Protein AF-0000000083131088 (afdb_homodimer)

Radius of gyration: 19.97 Å; Cα contacts (8 Å, |Δi|>4): 165; chains: 2; bounding box: 52×50×50 Å

Structure (mmCIF, N/CA/C/O backbone):
data_AF-0000000083131088-model_v1
#
loop_
_entity.id
_entity.type
_entity.pdbx_description
1 polymer 'Uncharacterized protein'
#
loop_
_atom_site.group_PDB
_atom_site.id
_atom_site.type_symbol
_atom_site.label_atom_id
_atom_site.label_alt_id
_atom_site.label_comp_id
_atom_site.label_asym_id
_atom_site.label_entity_id
_atom_site.label_seq_id
_atom_site.pdbx_PDB_ins_code
_atom_site.Cartn_x
_atom_site.Cartn_y
_atom_site.Cartn_z
_atom_site.occupancy
_atom_site.B_iso_or_equiv
_atom_site.auth_seq_id
_atom_site.auth_comp_id
_atom_site.auth_asym_id
_atom_site.auth_atom_id
_atom_site.pdbx_PDB_model_num
ATOM 1 N N . VAL A 1 1 ? 8.023 -19.281 -7.727 1 80.44 1 VAL A N 1
ATOM 2 C CA . VAL A 1 1 ? 6.953 -18.328 -8.008 1 80.44 1 VAL A CA 1
ATOM 3 C C . VAL A 1 1 ? 5.703 -18.719 -7.219 1 80.44 1 VAL A C 1
ATOM 5 O O . VAL A 1 1 ? 5.391 -19.891 -7.074 1 80.44 1 VAL A O 1
ATOM 8 N N . TYR A 1 2 ? 5.035 -17.781 -6.504 1 91.44 2 TYR A N 1
ATOM 9 C CA . TYR A 1 2 ? 3.805 -18.016 -5.758 1 91.44 2 TYR A CA 1
ATOM 10 C C . TYR A 1 2 ? 2.688 -18.484 -6.684 1 91.44 2 TYR A C 1
ATOM 12 O O . TYR A 1 2 ? 2.762 -18.312 -7.898 1 91.44 2 TYR A O 1
ATOM 20 N N . GLY A 1 3 ? 1.677 -19.156 -6.156 1 94.25 3 GLY A N 1
ATOM 21 C CA . GLY A 1 3 ? 0.547 -19.656 -6.922 1 94.25 3 GLY A CA 1
ATOM 22 C C . GLY A 1 3 ? -0.351 -18.562 -7.453 1 94.25 3 GLY A C 1
ATOM 23 O O . GLY A 1 3 ? -0.217 -17.391 -7.062 1 94.25 3 GLY A O 1
ATOM 24 N N . ILE A 1 4 ? -1.201 -18.906 -8.352 1 96.19 4 ILE A N 1
ATOM 25 C CA . ILE A 1 4 ? -2.092 -17.969 -9.031 1 96.19 4 ILE A CA 1
ATOM 26 C C . ILE A 1 4 ? -2.998 -17.281 -8.008 1 96.19 4 ILE A C 1
ATOM 28 O O . ILE A 1 4 ? -3.189 -16.062 -8.055 1 96.19 4 ILE A O 1
ATOM 32 N N . ARG A 1 5 ? -3.545 -18.062 -7.078 1 95.38 5 ARG A N 1
ATOM 33 C CA . ARG A 1 5 ? -4.469 -17.5 -6.098 1 95.38 5 ARG A CA 1
ATOM 34 C C . ARG A 1 5 ? -3.779 -16.453 -5.238 1 95.38 5 ARG A C 1
ATOM 36 O O . ARG A 1 5 ? -4.348 -15.391 -4.969 1 95.38 5 ARG A O 1
ATOM 43 N N . THR A 1 6 ? -2.562 -16.719 -4.812 1 95.69 6 THR A N 1
ATOM 44 C CA . THR A 1 6 ? -1.788 -15.789 -3.986 1 95.69 6 THR A CA 1
ATOM 45 C C . THR A 1 6 ? -1.441 -14.523 -4.766 1 95.69 6 THR A C 1
ATOM 47 O O . THR A 1 6 ? -1.607 -13.414 -4.262 1 95.69 6 THR A O 1
ATOM 50 N N . ARG A 1 7 ? -1.063 -14.664 -6.004 1 96.12 7 ARG A N 1
ATOM 51 C CA . ARG A 1 7 ? -0.674 -13.531 -6.844 1 96.12 7 ARG A CA 1
ATOM 52 C C . ARG A 1 7 ? -1.891 -12.711 -7.254 1 96.12 7 ARG A C 1
ATOM 54 O O . ARG A 1 7 ? -1.814 -11.484 -7.355 1 96.12 7 ARG A O 1
ATOM 61 N N . SER A 1 8 ? -2.979 -13.383 -7.461 1 95.75 8 SER A N 1
ATOM 62 C CA . SER A 1 8 ? -4.219 -12.672 -7.754 1 95.75 8 SER A CA 1
ATOM 63 C C . SER A 1 8 ? -4.633 -11.781 -6.586 1 95.75 8 SER A C 1
ATOM 65 O O . SER A 1 8 ? -5.039 -10.641 -6.785 1 95.75 8 SER A O 1
ATOM 67 N N . ARG A 1 9 ? -4.438 -12.258 -5.395 1 94.38 9 ARG A N 1
ATOM 68 C CA . ARG A 1 9 ? -4.727 -11.469 -4.203 1 94.38 9 ARG A CA 1
ATOM 69 C C . ARG A 1 9 ? -3.791 -10.266 -4.109 1 94.38 9 ARG A C 1
ATOM 71 O O . ARG A 1 9 ? -4.219 -9.164 -3.742 1 94.38 9 ARG A O 1
ATOM 78 N N . ALA A 1 10 ? -2.576 -10.492 -4.453 1 96.06 10 ALA A N 1
ATOM 79 C CA . ALA A 1 10 ? -1.615 -9.391 -4.426 1 96.06 10 ALA A CA 1
ATOM 80 C C . ALA A 1 10 ? -2.004 -8.297 -5.418 1 96.06 10 ALA A C 1
ATOM 82 O O . ALA A 1 10 ? -1.911 -7.109 -5.113 1 96.06 10 ALA A O 1
ATOM 83 N N . VAL A 1 11 ? -2.49 -8.602 -6.578 1 95.94 11 VAL A N 1
ATOM 84 C CA . VAL A 1 11 ? -2.934 -7.656 -7.594 1 95.94 11 VAL A CA 1
ATOM 85 C C . VAL A 1 11 ? -4.141 -6.875 -7.082 1 95.94 11 VAL A C 1
ATOM 87 O O . VAL A 1 11 ? -4.211 -5.652 -7.234 1 95.94 11 VAL A O 1
ATOM 90 N N . GLU A 1 12 ? -5.012 -7.543 -6.402 1 94 12 GLU A N 1
ATOM 91 C CA . GLU A 1 12 ? -6.188 -6.906 -5.816 1 94 12 GLU A CA 1
ATOM 92 C C . GLU A 1 12 ? -5.789 -5.891 -4.746 1 94 12 GLU A C 1
ATOM 94 O O . GLU A 1 12 ? -6.305 -4.773 -4.727 1 94 12 GLU A O 1
ATOM 99 N N . ILE A 1 13 ? -4.934 -6.293 -3.91 1 94.38 13 ILE A N 1
ATOM 100 C CA . ILE A 1 13 ? -4.445 -5.418 -2.85 1 94.38 13 ILE A CA 1
ATOM 101 C C . ILE A 1 13 ? -3.791 -4.18 -3.461 1 94.38 13 ILE A C 1
ATOM 103 O O . ILE A 1 13 ? -4.059 -3.055 -3.037 1 94.38 13 ILE A O 1
ATOM 107 N N . PHE A 1 14 ? -3.023 -4.391 -4.508 1 93.94 14 PHE A N 1
ATOM 108 C CA . PHE A 1 14 ? -2.369 -3.283 -5.199 1 93.94 14 PHE A CA 1
ATOM 109 C C . PHE A 1 14 ? -3.4 -2.301 -5.742 1 93.94 14 PHE A C 1
ATOM 111 O O . PHE A 1 14 ? -3.27 -1.089 -5.555 1 93.94 14 PHE A O 1
ATOM 118 N N . THR A 1 15 ? -4.395 -2.807 -6.371 1 91.62 15 THR A N 1
ATOM 119 C CA . THR A 1 15 ? -5.395 -1.95 -6.996 1 91.62 15 THR A CA 1
ATOM 120 C C . THR A 1 15 ? -6.152 -1.145 -5.941 1 91.62 15 THR A C 1
ATOM 122 O O . THR A 1 15 ? -6.383 0.053 -6.117 1 91.62 15 THR A O 1
ATOM 125 N N . THR A 1 16 ? -6.457 -1.771 -4.863 1 89.94 16 THR A N 1
ATOM 126 C CA . THR A 1 16 ? -7.168 -1.108 -3.775 1 89.94 16 THR A CA 1
ATOM 127 C C . THR A 1 16 ? -6.293 -0.034 -3.135 1 89.94 16 THR A C 1
ATOM 129 O O . THR A 1 16 ? -6.746 1.091 -2.91 1 89.94 16 THR A O 1
ATOM 132 N N . CYS A 1 17 ? -5.086 -0.355 -2.846 1 90.88 17 CYS A N 1
ATOM 133 C CA . CYS A 1 17 ? -4.152 0.585 -2.236 1 90.88 17 CYS A CA 1
ATOM 134 C C . CYS A 1 17 ? -3.898 1.775 -3.154 1 90.88 17 CYS A C 1
ATOM 136 O O . CYS A 1 17 ? -3.951 2.926 -2.715 1 90.88 17 CYS A O 1
ATOM 138 N N . ALA A 1 18 ? -3.709 1.512 -4.473 1 90.69 18 ALA A N 1
ATOM 139 C CA . ALA A 1 18 ? -3.467 2.578 -5.441 1 90.69 18 ALA A CA 1
ATOM 140 C C . ALA A 1 18 ? -4.645 3.549 -5.492 1 90.69 18 ALA A C 1
ATOM 142 O O . ALA A 1 18 ? -4.449 4.766 -5.547 1 90.69 18 ALA A O 1
ATOM 143 N N . HIS A 1 19 ? -5.773 2.992 -5.371 1 88.69 19 HIS A N 1
ATOM 144 C CA . HIS A 1 19 ? -6.98 3.814 -5.375 1 88.69 19 HIS A CA 1
ATOM 145 C C . HIS A 1 19 ? -7.035 4.715 -4.148 1 88.69 19 HIS A C 1
ATOM 147 O O . HIS A 1 19 ? -7.309 5.914 -4.262 1 88.69 19 HIS A O 1
ATOM 153 N N . MET A 1 20 ? -6.809 4.176 -3.006 1 90.12 20 MET A N 1
ATOM 154 C CA . MET A 1 20 ? -6.84 4.938 -1.763 1 90.12 20 MET A CA 1
ATOM 155 C C . MET A 1 20 ? -5.766 6.016 -1.758 1 90.12 20 MET A C 1
ATOM 157 O O . MET A 1 20 ? -6.012 7.145 -1.324 1 90.12 20 MET A O 1
ATOM 161 N N . ILE A 1 21 ? -4.609 5.699 -2.268 1 92.06 21 ILE A N 1
ATOM 162 C CA . ILE A 1 21 ? -3.48 6.621 -2.305 1 92.06 21 ILE A CA 1
ATOM 163 C C . ILE A 1 21 ? -3.787 7.773 -3.262 1 92.06 21 ILE A C 1
ATOM 165 O O . ILE A 1 21 ? -3.576 8.938 -2.926 1 92.06 21 ILE A 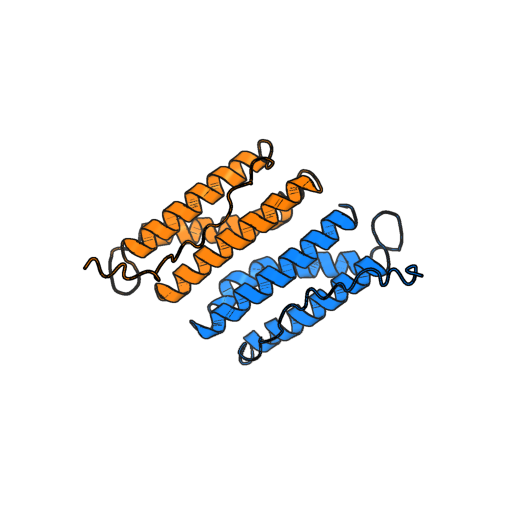O 1
ATOM 169 N N . CYS A 1 22 ? -4.352 7.465 -4.402 1 87.5 22 CYS A N 1
ATOM 170 C CA . CYS A 1 22 ? -4.668 8.484 -5.398 1 87.5 22 CYS A CA 1
ATOM 171 C C . CYS A 1 22 ? -5.711 9.461 -4.867 1 87.5 22 CYS A C 1
ATOM 173 O O . CYS A 1 22 ? -5.684 10.648 -5.199 1 87.5 22 CYS A O 1
ATOM 175 N N . ASN A 1 23 ? -6.551 8.992 -3.971 1 87.94 23 ASN A N 1
ATOM 176 C CA . ASN A 1 23 ? -7.602 9.844 -3.416 1 87.94 23 ASN A CA 1
ATOM 177 C C . ASN A 1 23 ? -7.035 10.891 -2.461 1 87.94 23 ASN A C 1
ATOM 179 O O . ASN A 1 23 ? -7.703 11.867 -2.139 1 87.94 23 ASN A O 1
ATOM 183 N N . MET A 1 24 ? -5.773 10.789 -2.096 1 91.56 24 MET A N 1
ATOM 184 C CA . MET A 1 24 ? -5.137 11.781 -1.241 1 91.56 24 MET A CA 1
ATOM 185 C C . MET A 1 24 ? -4.883 13.078 -2.008 1 91.56 24 MET A C 1
ATOM 187 O O . MET A 1 24 ? -4.68 14.133 -1.403 1 91.56 24 MET A O 1
ATOM 191 N N . GLU A 1 25 ? -4.891 12.984 -3.35 1 88.5 25 GLU A N 1
ATOM 192 C CA . GLU A 1 25 ? -4.656 14.164 -4.176 1 88.5 25 GLU A CA 1
ATOM 193 C C . GLU A 1 25 ? -5.68 15.258 -3.889 1 88.5 25 GLU A C 1
ATOM 195 O O . GLU A 1 25 ? -5.379 16.453 -3.998 1 88.5 25 GLU A O 1
ATOM 200 N N . GLU A 1 26 ? -6.82 14.828 -3.428 1 88 26 GLU A N 1
ATOM 201 C CA . GLU A 1 26 ? -7.875 15.789 -3.113 1 88 26 GLU A CA 1
ATOM 202 C C . GLU A 1 26 ? -7.551 16.562 -1.843 1 88 26 GLU A C 1
ATOM 204 O O . GLU A 1 26 ? -8.008 17.703 -1.669 1 88 26 GLU A O 1
ATOM 209 N N . LEU A 1 27 ? -6.734 16 -0.96 1 89.69 27 LEU A N 1
ATOM 210 C CA . LEU A 1 27 ? -6.359 16.656 0.288 1 89.69 27 LEU A CA 1
ATOM 211 C C . LEU A 1 27 ? -5.199 17.625 0.069 1 89.69 27 LEU A C 1
ATOM 213 O O . LEU A 1 27 ? -5.238 18.75 0.537 1 89.69 27 LEU A O 1
ATOM 217 N N . GLU A 1 28 ? -4.215 17.156 -0.687 1 91.06 28 GLU A N 1
ATOM 218 C CA . GLU A 1 28 ? -3 17.938 -0.95 1 91.06 28 GLU A CA 1
ATOM 219 C C . GLU A 1 28 ? -2.293 17.438 -2.207 1 91.06 28 GLU A C 1
ATOM 221 O O . GLU A 1 28 ? -1.86 16.281 -2.266 1 91.06 28 GLU A O 1
ATOM 226 N N . LYS A 1 29 ? -2.162 18.375 -3.141 1 86.31 29 LYS A N 1
ATOM 227 C CA . LYS A 1 29 ? -1.553 18.016 -4.418 1 86.31 29 LYS A CA 1
ATOM 228 C C . LYS A 1 29 ? -0.141 17.469 -4.223 1 86.31 29 LYS A C 1
ATOM 230 O O . LYS A 1 29 ? 0.645 18.031 -3.457 1 86.31 29 LYS A O 1
ATOM 235 N N . GLY A 1 30 ? 0.105 16.297 -4.836 1 88.88 30 GLY A N 1
ATOM 236 C CA . GLY A 1 30 ? 1.432 15.703 -4.785 1 88.88 30 GLY A CA 1
ATOM 237 C C . GLY A 1 30 ? 1.61 14.734 -3.633 1 88.88 30 GLY A C 1
ATOM 238 O O . GLY A 1 30 ? 2.59 13.992 -3.586 1 88.88 30 GLY A O 1
ATOM 239 N N . ALA A 1 31 ? 0.616 14.703 -2.709 1 90.88 31 ALA A N 1
ATOM 240 C CA . ALA A 1 31 ? 0.736 13.875 -1.515 1 90.88 31 ALA A CA 1
ATOM 241 C C . ALA A 1 31 ? 0.762 12.391 -1.879 1 90.88 31 ALA A C 1
ATOM 243 O O . ALA A 1 31 ? 1.412 11.594 -1.202 1 90.88 31 ALA A O 1
ATOM 244 N N . ALA A 1 32 ? 0.098 12.062 -2.982 1 90.06 32 ALA A N 1
ATOM 245 C CA . ALA A 1 32 ? 0.005 10.672 -3.398 1 90.06 32 ALA A CA 1
ATOM 246 C C . ALA A 1 32 ? 1.346 10.164 -3.922 1 90.06 32 ALA A C 1
ATOM 248 O O . ALA A 1 32 ? 1.658 8.977 -3.799 1 90.06 32 ALA A O 1
ATOM 249 N N . LYS A 1 33 ? 2.15 10.945 -4.457 1 88.19 33 LYS A N 1
ATOM 250 C CA . LYS A 1 33 ? 3.381 10.555 -5.133 1 88.19 33 LYS A CA 1
ATOM 251 C C . LYS A 1 33 ? 4.375 9.93 -4.156 1 88.19 33 LYS A C 1
ATOM 253 O O . LYS A 1 33 ? 5.031 8.938 -4.477 1 88.19 33 LYS A O 1
ATOM 258 N N . VAL A 1 34 ? 4.375 10.391 -3.047 1 86.94 34 VAL A N 1
ATOM 259 C CA . VAL A 1 34 ? 5.348 9.93 -2.059 1 86.94 34 VAL A CA 1
ATOM 260 C C . VAL A 1 34 ? 5.023 8.492 -1.646 1 86.94 34 VAL A C 1
ATOM 262 O O . VAL A 1 34 ? 5.93 7.699 -1.384 1 86.94 34 VAL A O 1
ATOM 265 N N . LEU A 1 35 ? 3.771 8.172 -1.684 1 89.56 35 LEU A N 1
ATOM 266 C CA . LEU A 1 35 ? 3.346 6.859 -1.215 1 89.56 35 LEU A CA 1
ATOM 267 C C . LEU A 1 35 ? 3.285 5.863 -2.369 1 89.56 35 LEU A C 1
ATOM 269 O O . LEU A 1 35 ? 3.533 4.672 -2.18 1 89.56 35 LEU A O 1
ATOM 273 N N . ILE A 1 36 ? 3.029 6.359 -3.547 1 88.5 36 ILE A N 1
ATOM 274 C CA . ILE A 1 36 ? 2.68 5.422 -4.609 1 88.5 36 ILE A CA 1
ATOM 275 C C . ILE A 1 36 ? 3.945 4.977 -5.34 1 88.5 36 ILE A C 1
ATOM 277 O O . ILE A 1 36 ? 4.016 3.854 -5.844 1 88.5 36 ILE A O 1
ATOM 281 N N . PHE A 1 37 ? 4.949 5.676 -5.418 1 85.69 37 PHE A N 1
ATOM 282 C CA . PHE A 1 37 ? 6.098 5.41 -6.277 1 85.69 37 PHE A CA 1
ATOM 283 C C . PHE A 1 37 ? 6.82 4.145 -5.836 1 85.69 37 PHE A C 1
ATOM 285 O O . PHE A 1 37 ? 7.09 3.26 -6.652 1 85.69 37 PHE A O 1
ATOM 292 N N . PRO A 1 38 ? 7.102 4.008 -4.582 1 80.75 38 PRO A N 1
ATOM 293 C CA . PRO A 1 38 ? 7.785 2.785 -4.152 1 80.75 38 PRO A CA 1
ATOM 294 C C . PRO A 1 38 ? 6.977 1.522 -4.449 1 80.75 38 PRO A C 1
ATOM 296 O O . PRO A 1 38 ? 7.547 0.486 -4.793 1 80.75 38 PRO A O 1
ATOM 299 N N . VAL A 1 39 ? 5.734 1.636 -4.336 1 83.69 39 VAL A N 1
ATOM 300 C CA . VAL A 1 39 ? 4.844 0.492 -4.488 1 83.69 39 VAL A CA 1
ATOM 301 C C . VAL A 1 39 ? 4.605 0.217 -5.973 1 83.69 39 VAL A C 1
ATOM 303 O O . VAL A 1 39 ? 4.602 -0.938 -6.402 1 83.69 39 VAL A O 1
ATOM 306 N N . VAL A 1 40 ? 4.559 1.213 -6.715 1 85.94 40 VAL A N 1
ATOM 307 C CA . VAL A 1 40 ? 4.254 1.085 -8.141 1 85.94 40 VAL A CA 1
ATOM 308 C C . VAL A 1 40 ? 5.418 0.408 -8.859 1 85.94 40 VAL A C 1
ATOM 310 O O . VAL A 1 40 ? 5.211 -0.445 -9.719 1 85.94 40 VAL A O 1
ATOM 313 N N . GLN A 1 41 ? 6.605 0.77 -8.477 1 85.75 41 GLN A N 1
ATOM 314 C CA . GLN A 1 41 ? 7.781 0.194 -9.125 1 85.75 41 GLN A CA 1
ATOM 315 C C . GLN A 1 41 ? 7.848 -1.313 -8.906 1 85.75 41 GLN A C 1
ATOM 317 O O . GLN A 1 41 ? 8.055 -2.078 -9.852 1 85.75 41 GLN A O 1
ATOM 322 N N . GLN A 1 42 ? 7.629 -1.698 -7.684 1 88.12 42 GLN A N 1
ATOM 323 C CA . GLN A 1 42 ? 7.656 -3.117 -7.348 1 88.12 42 GLN A CA 1
ATOM 324 C C . GLN A 1 42 ? 6.582 -3.885 -8.109 1 88.12 42 GLN A C 1
ATOM 326 O O . GLN A 1 42 ? 6.844 -4.957 -8.656 1 88.12 42 GLN A O 1
ATOM 331 N N . PHE A 1 43 ? 5.445 -3.396 -8.305 1 92.12 43 PHE A N 1
ATOM 332 C CA . PHE A 1 43 ? 4.324 -4.098 -8.914 1 92.12 43 PHE A CA 1
ATOM 333 C C . PHE A 1 43 ? 4.438 -4.07 -10.438 1 92.12 43 PHE A C 1
ATOM 335 O O . PHE A 1 43 ? 4.094 -5.047 -11.109 1 92.12 43 PHE A O 1
ATOM 342 N N . THR A 1 44 ? 4.949 -2.986 -10.93 1 91.25 44 THR A N 1
ATOM 343 C CA . THR A 1 44 ? 5.121 -2.914 -12.375 1 91.25 44 THR A CA 1
ATOM 344 C C . THR A 1 44 ? 6.078 -4 -12.859 1 91.25 44 THR A C 1
ATOM 346 O O . THR A 1 44 ? 5.797 -4.688 -13.844 1 91.25 44 THR A O 1
ATOM 349 N N . GLU A 1 45 ? 7.152 -4.207 -12.164 1 90.62 45 GLU A N 1
ATOM 350 C CA . GLU A 1 45 ? 8.109 -5.254 -12.523 1 90.62 45 GLU A CA 1
ATOM 351 C C . GLU A 1 45 ? 7.473 -6.637 -12.422 1 90.62 45 GLU A C 1
ATOM 353 O O . GLU A 1 45 ? 7.633 -7.465 -13.32 1 90.62 45 GLU A O 1
ATOM 358 N N . ALA A 1 46 ? 6.742 -6.91 -11.383 1 93 46 ALA A N 1
ATOM 359 C CA . ALA A 1 46 ? 6.066 -8.188 -11.188 1 93 46 ALA A CA 1
ATOM 360 C C . ALA A 1 46 ? 5.02 -8.43 -12.266 1 93 46 ALA A C 1
ATOM 362 O O . ALA A 1 46 ? 4.855 -9.562 -12.742 1 93 46 ALA A O 1
ATOM 363 N N . PHE A 1 47 ? 4.328 -7.359 -12.734 1 95.44 47 PHE A N 1
ATOM 364 C CA . PHE A 1 47 ? 3.295 -7.457 -13.758 1 95.44 47 PHE A CA 1
ATOM 365 C C . PHE A 1 47 ? 3.904 -7.816 -15.109 1 95.44 47 PHE A C 1
ATOM 367 O O . PHE A 1 47 ? 3.42 -8.719 -15.789 1 95.44 47 PHE A O 1
ATOM 374 N N . VAL A 1 48 ? 4.988 -7.168 -15.383 1 94.12 48 VAL A N 1
ATOM 375 C CA . VAL A 1 48 ? 5.676 -7.449 -16.641 1 94.12 48 VAL A CA 1
ATOM 376 C C . VAL A 1 48 ? 6.133 -8.906 -16.672 1 94.12 48 VAL A C 1
ATOM 378 O O . VAL A 1 48 ? 5.957 -9.602 -17.672 1 94.12 48 VAL A O 1
ATOM 381 N N . GLN A 1 49 ? 6.699 -9.375 -15.547 1 95.5 49 GLN A N 1
ATOM 382 C CA . GLN A 1 49 ? 7.152 -10.758 -15.438 1 95.5 49 GLN A CA 1
ATOM 383 C C . GLN A 1 49 ? 5.984 -11.727 -15.578 1 95.5 49 GLN A C 1
ATOM 385 O O . GLN A 1 49 ? 6.098 -12.742 -16.266 1 95.5 49 GLN A O 1
ATOM 390 N N . ALA A 1 50 ? 4.855 -11.445 -14.961 1 96.44 50 ALA A N 1
ATOM 391 C CA . ALA A 1 50 ? 3.68 -12.305 -14.984 1 96.44 50 ALA A CA 1
ATOM 392 C C . ALA A 1 50 ? 3.158 -12.484 -16.406 1 96.44 50 ALA A C 1
ATOM 394 O O . ALA A 1 50 ? 2.721 -13.57 -16.797 1 96.44 50 ALA A O 1
ATOM 395 N N . LEU A 1 51 ? 3.229 -11.43 -17.172 1 96.31 51 LEU A N 1
ATOM 396 C CA . LEU A 1 51 ? 2.713 -11.445 -18.531 1 96.31 51 LEU A CA 1
ATOM 397 C C . LEU A 1 51 ? 3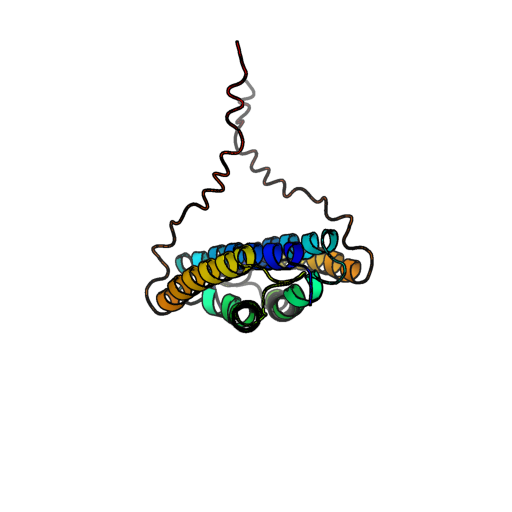.621 -12.258 -19.453 1 96.31 51 LEU A C 1
ATOM 399 O O . LEU A 1 51 ? 3.199 -12.695 -20.516 1 96.31 51 LEU A O 1
ATOM 403 N N . GLN A 1 52 ? 4.809 -12.531 -18.969 1 95.94 52 GLN A N 1
ATOM 404 C CA . GLN A 1 52 ? 5.789 -13.211 -19.797 1 95.94 52 GLN A CA 1
ATOM 405 C C . GLN A 1 52 ? 5.855 -14.695 -19.453 1 95.94 52 GLN A C 1
ATOM 407 O O . GLN A 1 52 ? 6.406 -15.492 -20.234 1 95.94 52 GLN A O 1
ATOM 412 N N . ILE A 1 53 ? 5.316 -15.109 -18.344 1 95.56 53 ILE A N 1
ATOM 413 C CA . ILE A 1 53 ? 5.336 -16.5 -17.922 1 95.56 53 ILE A CA 1
ATOM 414 C C . ILE A 1 53 ? 4.359 -17.312 -18.781 1 95.56 53 ILE A C 1
ATOM 416 O O . ILE A 1 53 ? 3.186 -16.953 -18.891 1 95.56 53 ILE A O 1
ATOM 420 N N . PRO A 1 54 ? 4.91 -18.406 -19.422 1 94.69 54 PRO A N 1
ATOM 421 C CA . PRO A 1 54 ? 3.988 -19.219 -20.203 1 94.69 54 PRO A CA 1
ATOM 422 C C . PRO A 1 54 ? 2.906 -19.875 -19.359 1 94.69 54 PRO A C 1
ATOM 424 O O . PRO A 1 54 ? 3.096 -20.078 -18.156 1 94.69 54 PRO A O 1
ATOM 427 N N . ASP A 1 55 ? 1.777 -20.266 -20.047 1 94.88 55 ASP A N 1
ATOM 428 C CA . ASP A 1 55 ? 0.678 -20.922 -19.344 1 94.88 55 ASP A CA 1
ATOM 429 C C . ASP A 1 55 ? 1.132 -22.234 -18.734 1 94.88 55 ASP A C 1
ATOM 431 O O . ASP A 1 55 ? 1.895 -22.984 -19.344 1 94.88 55 ASP A O 1
ATOM 435 N N . GLY A 1 56 ? 0.795 -22.438 -17.469 1 95.06 56 GLY A N 1
ATOM 436 C CA . GLY A 1 56 ? 1.129 -23.609 -16.672 1 95.06 56 GLY A CA 1
ATOM 437 C C . GLY A 1 56 ? 0.482 -23.594 -15.305 1 95.06 56 GLY A C 1
ATOM 438 O O . GLY A 1 56 ? -0.583 -23.016 -15.109 1 95.06 56 GLY A O 1
ATOM 439 N N . PRO A 1 57 ? 1.001 -24.328 -14.367 1 94.12 57 PRO A N 1
ATOM 440 C CA . PRO A 1 57 ? 0.424 -24.453 -13.031 1 94.12 57 PRO A CA 1
ATOM 441 C C . PRO A 1 57 ? 0.4 -23.125 -12.266 1 94.12 57 PRO A C 1
ATOM 443 O O . PRO A 1 57 ? -0.441 -22.938 -11.383 1 94.12 57 PRO A O 1
ATOM 446 N N . THR A 1 58 ? 1.31 -22.234 -12.617 1 93.81 58 THR A N 1
ATOM 447 C CA . THR A 1 58 ? 1.408 -21 -11.852 1 93.81 58 THR A CA 1
ATOM 448 C C . THR A 1 58 ? 1.022 -19.797 -12.711 1 93.81 58 THR A C 1
ATOM 450 O O . THR A 1 58 ? 1.253 -18.641 -12.32 1 93.81 58 THR A O 1
ATOM 453 N N . SER A 1 59 ? 0.585 -19.969 -13.891 1 96.06 59 SER A N 1
ATOM 454 C CA . SER A 1 59 ? 0.222 -18.891 -14.797 1 96.06 59 SER A CA 1
ATOM 455 C C . SER A 1 59 ? -0.862 -19.328 -15.773 1 96.06 59 SER A C 1
ATOM 457 O O . SER A 1 59 ? -0.778 -20.422 -16.359 1 96.06 59 SER A O 1
ATOM 459 N N . ASP A 1 60 ? -1.964 -18.578 -15.844 1 96.12 60 ASP A N 1
ATOM 460 C CA . ASP A 1 60 ? -2.992 -18.844 -16.844 1 96.12 60 ASP A CA 1
ATOM 461 C C . ASP A 1 60 ? -3.561 -17.547 -17.406 1 96.12 60 ASP A C 1
ATOM 463 O O . ASP A 1 60 ? -3.232 -16.453 -16.922 1 96.12 60 ASP A O 1
ATOM 467 N N . SER A 1 61 ? -4.324 -17.688 -18.469 1 95.88 61 SER A N 1
ATOM 468 C CA . SER A 1 61 ? -4.852 -16.531 -19.188 1 95.88 61 SER A CA 1
ATOM 469 C C . SER A 1 61 ? -5.723 -15.664 -18.281 1 95.88 61 SER A C 1
ATOM 471 O O . SER A 1 61 ? -5.758 -14.445 -18.438 1 95.88 61 SER A O 1
ATOM 473 N N . GLY A 1 62 ? -6.418 -16.312 -17.344 1 96.88 62 GLY A N 1
ATOM 474 C CA . GLY A 1 62 ? -7.238 -15.555 -16.406 1 96.88 62 GLY A CA 1
ATOM 475 C C . GLY A 1 62 ? -6.43 -14.625 -15.516 1 96.88 62 GLY A C 1
ATOM 476 O O . GLY A 1 62 ? -6.793 -13.461 -15.328 1 96.88 62 GLY A O 1
ATOM 477 N N . PHE A 1 63 ? -5.391 -15.156 -15.023 1 97.12 63 PHE A N 1
ATOM 478 C CA . PHE A 1 63 ? -4.516 -14.359 -14.172 1 97.12 63 PHE A CA 1
ATOM 479 C C . PHE A 1 63 ? -3.869 -13.227 -14.969 1 97.12 63 PHE A C 1
ATOM 481 O O . PHE A 1 63 ? -3.801 -12.094 -14.5 1 97.12 63 PHE A O 1
ATOM 488 N N . LYS A 1 64 ? -3.432 -13.523 -16.219 1 96.12 64 LYS A N 1
ATOM 489 C CA . LYS A 1 64 ? -2.797 -12.508 -17.062 1 96.12 64 LYS A CA 1
ATOM 490 C C . LYS A 1 64 ? -3.77 -11.383 -17.391 1 96.12 64 LYS A C 1
ATOM 492 O O . LYS A 1 64 ? -3.377 -10.211 -17.453 1 96.12 64 LYS A O 1
ATOM 497 N N . MET A 1 65 ? -5.023 -11.68 -17.516 1 97.12 65 MET A N 1
ATOM 498 C CA . MET A 1 65 ? -6.031 -10.656 -17.781 1 97.12 65 MET A CA 1
ATOM 499 C C . MET A 1 65 ? -6.23 -9.758 -16.562 1 97.12 65 MET A C 1
ATOM 501 O O . MET A 1 65 ? -6.375 -8.547 -16.688 1 97.12 65 MET A O 1
ATOM 505 N N . GLU A 1 66 ? -6.156 -10.305 -15.43 1 96.06 66 GLU A N 1
ATOM 506 C CA . GLU A 1 66 ? -6.254 -9.539 -14.195 1 96.06 66 GLU A CA 1
ATOM 507 C C . GLU A 1 66 ? -5.09 -8.562 -14.055 1 96.06 66 GLU A C 1
ATOM 509 O O . GLU A 1 66 ? -5.285 -7.398 -13.703 1 96.06 66 GLU A O 1
ATOM 514 N N . VAL A 1 67 ? -3.979 -9.008 -14.352 1 96.56 67 VAL A N 1
ATOM 515 C CA . VAL A 1 67 ? -2.766 -8.195 -14.289 1 96.56 67 VAL A CA 1
ATOM 516 C C . VAL A 1 67 ? -2.863 -7.051 -15.289 1 96.56 67 VAL A C 1
ATOM 518 O O . VAL A 1 67 ? -2.596 -5.895 -14.953 1 96.56 67 VAL A O 1
ATOM 521 N N . LEU A 1 68 ? -3.34 -7.344 -16.469 1 95.69 68 LEU A N 1
ATOM 522 C CA . LEU A 1 68 ? -3.467 -6.332 -17.516 1 95.69 68 LEU A CA 1
ATOM 523 C C . LEU A 1 68 ? -4.469 -5.254 -17.109 1 95.69 68 LEU A C 1
ATOM 525 O O . LEU A 1 68 ? -4.203 -4.062 -17.266 1 95.69 68 LEU A O 1
ATOM 529 N N . LYS A 1 69 ? -5.52 -5.602 -16.547 1 93.12 69 LYS A N 1
ATOM 530 C CA . LYS A 1 69 ? -6.531 -4.656 -16.094 1 93.12 69 LYS A CA 1
ATOM 531 C C . LYS A 1 69 ? -5.984 -3.76 -14.984 1 93.12 69 LYS A C 1
ATOM 533 O O . LYS A 1 69 ? -6.227 -2.551 -14.984 1 93.12 69 LYS A O 1
ATOM 538 N N . SER A 1 70 ? -5.316 -4.391 -14.141 1 93.5 70 SER A N 1
ATOM 539 C CA . SER A 1 70 ? -4.723 -3.635 -13.047 1 93.5 70 SER A CA 1
ATOM 540 C C . SER A 1 70 ? -3.701 -2.627 -13.555 1 93.5 70 SER A C 1
ATOM 542 O O . SER A 1 70 ? -3.678 -1.477 -13.117 1 93.5 70 SER A O 1
ATOM 544 N N . MET A 1 71 ? -2.941 -2.979 -14.492 1 90.75 71 MET A N 1
ATOM 545 C CA . MET A 1 71 ? -1.94 -2.105 -15.102 1 90.75 71 MET A CA 1
ATOM 546 C C . MET A 1 71 ? -2.604 -0.943 -15.828 1 90.75 71 MET A C 1
ATOM 548 O O . MET A 1 71 ? -2.129 0.192 -15.758 1 90.75 71 MET A O 1
ATOM 552 N N . SER A 1 72 ? -3.623 -1.187 -16.5 1 88.12 72 SER A N 1
ATOM 553 C CA . SER A 1 72 ? -4.363 -0.148 -17.203 1 88.12 72 SER A CA 1
ATOM 554 C C . SER A 1 72 ? -4.926 0.89 -16.234 1 88.12 72 SER A C 1
ATOM 556 O O . SER A 1 72 ? -4.832 2.094 -16.484 1 88.12 72 SER A O 1
ATOM 558 N N . LYS A 1 73 ? -5.391 0.425 -15.156 1 84.69 73 LYS A N 1
ATOM 559 C CA . LYS A 1 73 ? -5.93 1.322 -14.141 1 84.69 73 LYS A CA 1
ATOM 560 C C . LYS A 1 73 ? -4.824 2.15 -13.492 1 84.69 73 LYS A C 1
ATOM 562 O O . LYS A 1 73 ? -4.973 3.359 -13.305 1 84.69 73 LYS A O 1
ATOM 567 N N . ALA A 1 74 ? -3.768 1.493 -13.195 1 83 74 ALA A N 1
ATOM 568 C CA . ALA A 1 74 ? -2.619 2.182 -12.617 1 83 74 ALA A CA 1
ATOM 569 C C . ALA A 1 74 ? -2.068 3.234 -13.57 1 83 74 ALA A C 1
ATOM 571 O O . ALA A 1 74 ? -1.792 4.367 -13.164 1 83 74 ALA A O 1
ATOM 572 N N . ASP A 1 75 ? -1.938 2.877 -14.82 1 82.38 75 ASP A N 1
ATOM 573 C CA . ASP A 1 75 ? -1.452 3.803 -15.836 1 82.38 75 ASP A CA 1
ATOM 574 C C . ASP A 1 75 ? -2.346 5.039 -15.93 1 82.38 75 ASP A C 1
ATOM 576 O O . ASP A 1 75 ? -1.854 6.168 -15.93 1 82.38 75 ASP A O 1
ATOM 580 N N . SER A 1 76 ? -3.525 4.855 -15.898 1 79.75 76 SER A N 1
ATOM 581 C CA . SER A 1 76 ? -4.465 5.969 -15.977 1 79.75 76 SER A CA 1
ATOM 582 C C . SER A 1 76 ? -4.395 6.836 -14.719 1 79.75 76 SER A C 1
ATOM 584 O O . SER A 1 76 ? -4.434 8.07 -14.812 1 79.75 76 SER A O 1
ATOM 586 N N . ARG A 1 77 ? -4.18 6.273 -13.617 1 75.19 77 ARG A N 1
ATOM 587 C CA . ARG A 1 77 ? -4.082 6.984 -12.352 1 75.19 77 ARG A CA 1
ATOM 588 C C . ARG A 1 77 ? -2.752 7.715 -12.227 1 75.19 77 ARG A C 1
ATOM 590 O O . ARG A 1 77 ? -2.707 8.859 -11.781 1 75.19 77 ARG A O 1
ATOM 597 N N . PHE A 1 78 ? -1.773 7.074 -12.672 1 74.44 78 PHE A N 1
ATOM 598 C CA . PHE A 1 78 ? -0.451 7.676 -12.562 1 74.44 78 PHE A CA 1
ATOM 599 C C . PHE A 1 78 ? -0.256 8.758 -13.617 1 74.44 78 PHE A C 1
ATOM 601 O O . PHE A 1 78 ? 0.374 9.781 -13.352 1 74.44 78 PHE A O 1
ATOM 608 N N . ARG A 1 79 ? -0.674 8.492 -14.797 1 66.31 79 ARG A N 1
ATOM 609 C CA . ARG A 1 79 ? -0.678 9.555 -15.797 1 66.31 79 ARG A CA 1
ATOM 610 C C . ARG A 1 79 ? -1.439 10.773 -15.297 1 66.31 79 ARG A C 1
ATOM 612 O O . ARG A 1 79 ? -1.022 11.906 -15.531 1 66.31 79 ARG A O 1
ATOM 619 N N . PHE A 1 80 ? -2.475 10.508 -14.523 1 58.59 80 PHE A N 1
ATOM 620 C CA . PHE A 1 80 ? -3.295 11.594 -14 1 58.59 80 PHE A CA 1
ATOM 621 C C . PHE A 1 80 ? -2.555 12.359 -12.906 1 58.59 80 PHE A C 1
ATOM 623 O O . PHE A 1 80 ? -2.77 13.562 -12.734 1 58.59 80 PHE A O 1
ATOM 630 N N . PHE A 1 81 ? -1.942 11.609 -12.102 1 60.09 81 PHE A N 1
ATOM 631 C CA . PHE A 1 81 ? -1.137 12.328 -11.125 1 60.09 81 PHE A CA 1
ATOM 632 C C . PHE A 1 81 ? -0.363 13.461 -11.789 1 60.09 81 PHE A C 1
ATOM 634 O O . PHE A 1 81 ? -0.252 14.555 -11.227 1 60.09 81 PHE A O 1
ATOM 641 N N . THR A 1 82 ? 0.175 13 -12.859 1 55.25 82 THR A N 1
ATOM 642 C CA . THR A 1 82 ? 0.85 14.086 -13.562 1 55.25 82 THR A CA 1
ATOM 643 C C . THR A 1 82 ? -0.158 15.125 -14.047 1 55.25 82 THR A C 1
ATOM 645 O O . THR A 1 82 ? 0.153 16.312 -14.109 1 55.25 82 THR A O 1
ATOM 648 N N . LEU A 1 83 ? -1.427 14.656 -14.445 1 54.69 83 LEU A N 1
ATOM 649 C CA . LEU A 1 83 ? -2.492 15.594 -14.758 1 54.69 83 LEU A CA 1
ATOM 650 C C . LEU A 1 83 ? -3.432 15.773 -13.5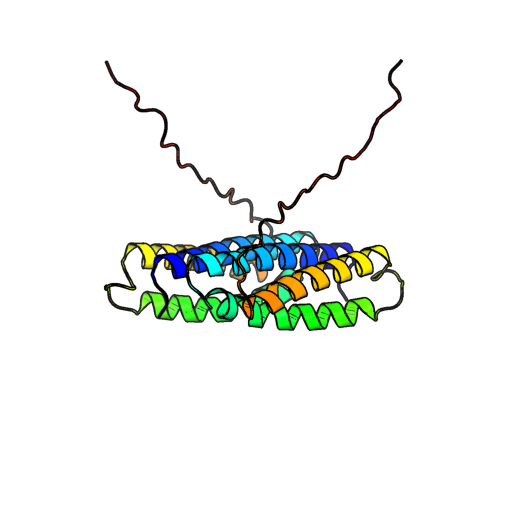7 1 54.69 83 LEU A C 1
ATOM 652 O O . LEU A 1 83 ? -3.473 14.93 -12.672 1 54.69 83 LEU A O 1
ATOM 656 N N . ASP A 1 84 ? -4.605 15.969 -13.32 1 46.25 84 ASP A N 1
ATOM 657 C CA . ASP A 1 84 ? -5.449 16.203 -12.156 1 46.25 84 ASP A CA 1
ATOM 658 C C . ASP A 1 84 ? -6.055 14.906 -11.641 1 46.25 84 ASP A C 1
ATOM 660 O O . ASP A 1 84 ? -6.672 14.156 -12.398 1 46.25 84 ASP A O 1
ATOM 664 N N . CYS A 1 85 ? -5.527 14.102 -10.742 1 45.41 85 CYS A N 1
ATOM 665 C CA . CYS A 1 85 ? -6.004 12.875 -10.109 1 45.41 85 CYS A CA 1
ATOM 666 C C . CYS A 1 85 ? -7.484 12.984 -9.766 1 45.41 85 CYS A C 1
ATOM 668 O O . CYS A 1 85 ? -8.07 12.039 -9.227 1 45.41 85 CYS A O 1
ATOM 670 N N . THR A 1 86 ? -8.406 13.922 -10.102 1 41.72 86 THR A N 1
ATOM 671 C CA . THR A 1 86 ? -9.789 14.164 -9.703 1 41.72 86 THR A CA 1
ATOM 672 C C . THR A 1 86 ? -10.695 13.023 -10.156 1 41.72 86 THR A C 1
ATOM 674 O O . THR A 1 86 ? -11.727 12.758 -9.539 1 41.72 86 THR A O 1
ATOM 677 N N . TYR A 1 87 ? -10.641 12.508 -11.32 1 39.91 87 TYR A N 1
ATOM 678 C CA . TYR A 1 87 ? -11.828 11.789 -11.766 1 39.91 87 TYR A CA 1
ATOM 679 C C . TYR A 1 87 ? -11.922 10.43 -11.078 1 39.91 87 TYR A C 1
ATOM 681 O O . TYR A 1 87 ? -12.055 9.398 -11.742 1 39.91 87 TYR A O 1
ATOM 689 N N . VAL A 1 88 ? -11.422 10.211 -9.922 1 42.81 88 VAL A N 1
ATOM 690 C CA . VAL A 1 88 ? -11.25 8.797 -9.586 1 42.81 88 VAL A CA 1
ATOM 691 C C . VAL A 1 88 ? -12.594 8.203 -9.164 1 42.81 88 VAL A C 1
ATOM 693 O O . VAL A 1 88 ? -12.656 7.398 -8.227 1 42.81 88 VAL A O 1
ATOM 696 N N . ARG A 1 89 ? -13.836 8.633 -9.617 1 33.19 89 ARG A N 1
ATOM 697 C CA . ARG A 1 89 ? -15.016 8.008 -9.023 1 33.19 89 ARG A CA 1
ATOM 698 C C . ARG A 1 89 ? -15.062 6.516 -9.344 1 33.19 89 ARG A C 1
ATOM 700 O O . ARG A 1 89 ? -15.922 6.07 -10.109 1 33.19 89 ARG A O 1
ATOM 707 N N . THR A 1 90 ? -14.227 5.75 -9.945 1 35.28 90 THR A N 1
ATOM 708 C CA . THR A 1 90 ? -14.695 4.414 -10.281 1 35.28 90 THR A CA 1
ATOM 709 C C . THR A 1 90 ? -15.055 3.629 -9.023 1 35.28 90 THR A C 1
ATOM 711 O O . THR A 1 90 ? -14.195 3.41 -8.164 1 35.28 90 THR A O 1
ATOM 714 N N . GLU A 1 91 ? -16.438 3.48 -8.602 1 36.62 91 GLU A N 1
ATOM 715 C CA . GLU A 1 91 ? -17.062 2.549 -7.664 1 36.62 91 GLU A CA 1
ATOM 716 C C . GLU A 1 91 ? -16.562 1.124 -7.895 1 36.62 91 GLU A C 1
ATOM 718 O O . GLU A 1 91 ? -16.547 0.644 -9.031 1 36.62 91 GLU A O 1
ATOM 723 N N . VAL A 1 92 ? -15.773 0.639 -7.207 1 37.44 92 VAL A N 1
ATOM 724 C CA . VAL A 1 92 ? -15.477 -0.789 -7.16 1 37.44 92 VAL A CA 1
ATOM 725 C C . VAL A 1 92 ? -16.781 -1.585 -7.074 1 37.44 92 VAL A C 1
ATOM 727 O O . VAL A 1 92 ? -17.5 -1.497 -6.078 1 37.44 92 VAL A O 1
ATOM 730 N N . ASN A 1 93 ? -17.781 -1.782 -8.109 1 31.12 93 ASN A N 1
ATOM 731 C CA . ASN A 1 93 ? -18.703 -2.904 -8.266 1 31.12 93 ASN A CA 1
ATOM 732 C C . ASN A 1 93 ? -18 -4.238 -8.016 1 31.12 93 ASN A C 1
ATOM 734 O O . ASN A 1 93 ? -17.109 -4.629 -8.766 1 31.12 93 ASN A O 1
ATOM 738 N N . TYR A 1 94 ? -17.656 -4.719 -7.027 1 31.48 94 TYR A N 1
ATOM 739 C CA . TYR A 1 94 ? -17.672 -6.152 -6.742 1 31.48 94 TYR A CA 1
ATOM 740 C C . TYR A 1 94 ? -19.031 -6.754 -7.082 1 31.48 94 TYR A C 1
ATOM 742 O O . TYR A 1 94 ? -19.953 -6.73 -6.258 1 31.48 94 TYR A O 1
ATOM 750 N N . THR A 1 95 ? -19.812 -6.543 -8.141 1 31.81 95 THR A N 1
ATOM 751 C CA . THR A 1 95 ? -20.953 -7.293 -8.664 1 31.81 95 THR A CA 1
ATOM 752 C C . THR A 1 95 ? -20.578 -8.758 -8.867 1 31.81 95 THR A C 1
ATOM 754 O O . THR A 1 95 ? -21.312 -9.5 -9.523 1 31.81 95 THR A O 1
ATOM 757 N N . GLU A 1 96 ? -19.891 -9.695 -8.328 1 31.8 96 GLU A N 1
ATOM 758 C CA . GLU A 1 96 ? -20.172 -11.039 -8.828 1 31.8 96 GLU A CA 1
ATOM 759 C C . GLU A 1 96 ? -21.609 -11.445 -8.539 1 31.8 96 GLU A C 1
ATOM 761 O O . GLU A 1 96 ? -22.047 -11.43 -7.391 1 31.8 96 GLU A O 1
ATOM 766 N N . GLU A 1 97 ? -22.609 -11.258 -9.469 1 33.91 97 GLU A N 1
ATOM 767 C CA . GLU A 1 97 ? -23.844 -12.008 -9.68 1 33.91 97 GLU A CA 1
ATOM 768 C C . GLU A 1 97 ? -23.594 -13.508 -9.562 1 33.91 97 GLU A C 1
ATOM 770 O O . GLU A 1 97 ? -23.062 -14.133 -10.477 1 33.91 97 GLU A O 1
ATOM 775 N N . VAL A 1 98 ? -23.047 -14.328 -8.703 1 35.12 98 VAL A N 1
ATOM 776 C CA . VAL A 1 98 ? -23.109 -15.742 -9.039 1 35.12 98 VAL A CA 1
ATOM 777 C C . VAL A 1 98 ? -24.531 -16.141 -9.375 1 35.12 98 VAL A C 1
ATOM 779 O O . VAL A 1 98 ? -25.484 -15.414 -9.078 1 35.12 98 VAL A O 1
ATOM 782 N N . GLU A 1 99 ? -25.25 -17.5 -9.18 1 34.56 99 GLU A N 1
ATOM 783 C CA . GLU A 1 99 ? -26.141 -18.469 -9.805 1 34.56 99 GLU A CA 1
ATOM 784 C C . GLU A 1 99 ? -27.609 -18.078 -9.625 1 34.56 99 GLU A C 1
ATOM 786 O O . GLU A 1 99 ? -27.984 -17.578 -8.57 1 34.56 99 GLU A O 1
ATOM 791 N N . ASP A 1 100 ? -28.297 -17.781 -10.781 1 32.75 100 ASP A N 1
ATOM 792 C CA . ASP A 1 100 ? -29.656 -18.109 -11.188 1 32.75 100 ASP A CA 1
ATOM 793 C C . ASP A 1 100 ? -30.016 -19.531 -10.766 1 32.75 100 ASP A C 1
ATOM 795 O O . ASP A 1 100 ? -29.422 -20.5 -11.234 1 32.75 100 ASP A O 1
ATOM 799 N N . PRO A 1 101 ? -30.172 -20.203 -9.555 1 33.78 101 PRO A N 1
ATOM 800 C CA . PRO A 1 101 ? -30.766 -21.516 -9.758 1 33.78 101 PRO A CA 1
ATOM 801 C C . PRO A 1 101 ? -32.125 -21.453 -10.445 1 33.78 101 PRO A C 1
ATOM 803 O O . PRO A 1 101 ? -32.969 -20.609 -10.086 1 33.78 101 PRO A O 1
ATOM 806 N N . VAL A 1 102 ? -32.406 -21.453 -11.805 1 33.41 102 VAL A N 1
ATOM 807 C CA . VAL A 1 102 ? -33.594 -21.875 -12.57 1 33.41 102 VAL A CA 1
ATOM 808 C C . VAL A 1 102 ? -34.25 -23.062 -11.883 1 33.41 102 VAL A C 1
ATOM 810 O O . VAL A 1 102 ? -35.25 -23.578 -12.359 1 33.41 102 VAL A O 1
ATOM 813 N N . ASP A 1 103 ? -33.812 -23.797 -10.719 1 32.59 103 ASP A N 1
ATOM 814 C CA . ASP A 1 103 ? -34.656 -24.984 -10.734 1 32.59 103 ASP A CA 1
ATOM 815 C C . ASP A 1 103 ? -36.094 -24.641 -10.352 1 32.59 103 ASP A C 1
ATOM 817 O O . ASP A 1 103 ? -36.969 -25.469 -10.508 1 32.59 103 ASP A O 1
ATOM 821 N N . SER A 1 104 ? -36.406 -23.5 -9.664 1 28.17 104 SER A N 1
ATOM 822 C CA . SER A 1 104 ? -37.594 -23.922 -8.93 1 28.17 104 SER A CA 1
ATOM 823 C C . SER A 1 104 ? -38.688 -24.344 -9.883 1 28.17 104 SER A C 1
ATOM 825 O O . SER A 1 104 ? -38.781 -23.875 -11.016 1 28.17 104 SER A O 1
ATOM 827 N N . ASP A 1 105 ? -39.75 -25.172 -9.57 1 26.86 105 ASP A N 1
ATOM 828 C CA . ASP A 1 105 ? -41.062 -25.594 -10.047 1 26.86 105 ASP A CA 1
ATOM 829 C C . ASP A 1 105 ? -41.938 -24.391 -10.336 1 26.86 105 ASP A C 1
ATOM 831 O O . ASP A 1 105 ? -41.844 -23.359 -9.664 1 26.86 105 ASP A O 1
ATOM 835 N N . VAL B 1 1 ? 6.66 20.172 4.969 1 80.5 1 VAL B N 1
ATOM 836 C CA . VAL B 1 1 ? 5.934 19.078 5.605 1 80.5 1 VAL B CA 1
ATOM 837 C C . VAL B 1 1 ? 4.441 19.219 5.312 1 80.5 1 VAL B C 1
ATOM 839 O O . VAL B 1 1 ? 3.902 20.328 5.305 1 80.5 1 VAL B O 1
ATOM 842 N N . TYR B 1 2 ? 3.752 18.172 4.871 1 91.38 2 TYR B N 1
ATOM 843 C CA . TYR B 1 2 ? 2.316 18.156 4.602 1 91.38 2 TYR B CA 1
ATOM 844 C C . TYR B 1 2 ? 1.524 18.453 5.871 1 91.38 2 TYR B C 1
ATOM 846 O O . TYR B 1 2 ? 2.049 18.328 6.98 1 91.38 2 TYR B O 1
ATOM 854 N N . GLY B 1 3 ? 0.3 18.906 5.754 1 94.25 3 GLY B N 1
ATOM 855 C CA . GLY B 1 3 ? -0.563 19.234 6.879 1 94.25 3 GLY B CA 1
ATOM 856 C C . GLY B 1 3 ? -1.014 18 7.652 1 94.25 3 GLY B C 1
ATOM 857 O O . GLY B 1 3 ? -0.834 16.875 7.191 1 94.25 3 GLY B O 1
ATOM 858 N N . ILE B 1 4 ? -1.53 18.234 8.797 1 96.19 4 ILE B N 1
ATOM 859 C CA . ILE B 1 4 ? -1.95 17.172 9.711 1 96.19 4 ILE B CA 1
ATOM 860 C C . ILE B 1 4 ? -3.018 16.312 9.047 1 96.19 4 ILE B C 1
ATOM 862 O O . ILE B 1 4 ? -2.965 15.086 9.125 1 96.19 4 ILE B O 1
ATOM 866 N N . ARG B 1 5 ? -3.986 16.953 8.383 1 95.44 5 ARG B N 1
ATOM 867 C CA . ARG B 1 5 ? -5.078 16.203 7.766 1 95.44 5 ARG B CA 1
ATOM 868 C C . ARG B 1 5 ? -4.555 15.266 6.688 1 95.44 5 ARG B C 1
ATOM 870 O O . ARG B 1 5 ? -4.98 14.109 6.602 1 95.44 5 ARG B O 1
ATOM 877 N N . THR B 1 6 ? -3.639 15.719 5.871 1 95.81 6 THR B N 1
ATOM 878 C CA . THR B 1 6 ? -3.047 14.922 4.801 1 95.81 6 THR B CA 1
ATOM 879 C C . THR B 1 6 ? -2.232 13.773 5.375 1 95.81 6 THR B C 1
ATOM 881 O O . THR B 1 6 ? -2.363 12.633 4.926 1 95.81 6 THR B O 1
ATOM 884 N N . ARG B 1 7 ? -1.478 14.016 6.402 1 96.19 7 ARG B N 1
ATOM 885 C CA . ARG B 1 7 ? -0.626 13 7.016 1 96.19 7 ARG B CA 1
ATOM 886 C C . ARG B 1 7 ? -1.456 11.992 7.805 1 96.19 7 ARG B C 1
ATOM 888 O O . ARG B 1 7 ? -1.134 10.805 7.832 1 96.19 7 ARG B O 1
ATOM 895 N N . SER B 1 8 ? -2.494 12.477 8.398 1 95.88 8 SER B N 1
ATOM 896 C CA . SER B 1 8 ? -3.408 11.57 9.086 1 95.88 8 SER B CA 1
ATOM 897 C C . SER B 1 8 ? -4.035 10.586 8.109 1 95.88 8 SER B C 1
ATOM 899 O O . SER B 1 8 ? -4.133 9.391 8.398 1 95.88 8 SER B O 1
ATOM 901 N N . ARG B 1 9 ? -4.367 11.039 6.934 1 94.62 9 ARG B N 1
ATOM 902 C CA . ARG B 1 9 ? -4.902 10.164 5.898 1 94.62 9 ARG B CA 1
ATOM 903 C C . ARG B 1 9 ? -3.859 9.141 5.449 1 94.62 9 ARG B C 1
ATOM 905 O O . ARG B 1 9 ? -4.184 7.977 5.227 1 94.62 9 ARG B O 1
ATOM 912 N N . ALA B 1 10 ? -2.666 9.594 5.352 1 96.19 10 ALA B N 1
ATOM 913 C CA . ALA B 1 10 ? -1.595 8.688 4.957 1 96.19 10 ALA B CA 1
ATOM 914 C C . ALA B 1 10 ? -1.412 7.574 5.992 1 96.19 10 ALA B C 1
ATOM 916 O O . ALA B 1 10 ? -1.22 6.41 5.633 1 96.19 10 ALA B O 1
ATOM 917 N N . VAL B 1 11 ? -1.506 7.832 7.262 1 96.12 11 VAL B N 1
ATOM 918 C CA . VAL B 1 11 ? -1.393 6.852 8.336 1 96.12 11 VAL B CA 1
ATOM 919 C C . VAL B 1 11 ? -2.545 5.852 8.25 1 96.12 11 VAL B C 1
ATOM 921 O O . VAL B 1 11 ? -2.338 4.645 8.383 1 96.12 11 VAL B O 1
ATOM 924 N N . GLU B 1 12 ? -3.695 6.344 7.938 1 94.06 12 GLU B N 1
ATOM 925 C CA . GLU B 1 12 ? -4.871 5.492 7.777 1 94.06 12 GLU B CA 1
ATOM 926 C C . GLU B 1 12 ? -4.695 4.527 6.609 1 94.06 12 GLU B C 1
ATOM 928 O O . GLU B 1 12 ? -4.984 3.334 6.734 1 94.06 12 GLU B O 1
ATOM 933 N N . ILE B 1 13 ? -4.281 5.027 5.535 1 94.56 13 ILE B N 1
ATOM 934 C CA . ILE B 1 13 ? -4.043 4.215 4.348 1 94.56 13 ILE B CA 1
ATOM 935 C C . ILE B 1 13 ? -3.01 3.135 4.656 1 94.56 13 ILE B C 1
ATOM 937 O O . ILE B 1 13 ? -3.205 1.965 4.32 1 94.56 13 ILE B O 1
ATOM 941 N N . PHE B 1 14 ? -1.969 3.521 5.387 1 94.12 14 PHE B N 1
ATOM 942 C CA . PHE B 1 14 ? -0.933 2.568 5.77 1 94.12 14 PHE B CA 1
ATOM 943 C C . PHE B 1 14 ? -1.521 1.438 6.605 1 94.12 14 PHE B C 1
ATOM 945 O O . PHE B 1 14 ? -1.253 0.263 6.348 1 94.12 14 PHE B O 1
ATOM 952 N N . THR B 1 15 ? -2.311 1.784 7.547 1 91.75 15 THR B N 1
ATOM 953 C CA . THR B 1 15 ? -2.861 0.783 8.453 1 91.75 15 THR B CA 1
ATOM 954 C C . THR B 1 15 ? -3.781 -0.176 7.703 1 91.75 15 THR B C 1
ATOM 956 O O . THR B 1 15 ? -3.725 -1.39 7.91 1 91.75 15 THR B O 1
ATOM 959 N N . THR B 1 16 ? -4.559 0.354 6.82 1 90.06 16 THR B N 1
ATOM 960 C CA . THR B 1 16 ? -5.473 -0.459 6.023 1 90.06 16 THR B CA 1
ATOM 961 C C . THR B 1 16 ? -4.699 -1.387 5.09 1 90.06 16 THR B C 1
ATOM 963 O O . THR B 1 16 ? -4.996 -2.58 5.008 1 90.06 16 THR B O 1
ATOM 966 N N . CYS B 1 17 ? -3.742 -0.871 4.414 1 90.94 17 CYS B N 1
ATOM 967 C CA . CYS B 1 17 ? -2.93 -1.653 3.488 1 90.94 17 CYS B CA 1
ATOM 968 C C . CYS B 1 17 ? -2.168 -2.748 4.227 1 90.94 17 CYS B C 1
ATOM 970 O O . CYS B 1 17 ? -2.162 -3.904 3.795 1 90.94 17 CYS B O 1
ATOM 972 N N . ALA B 1 18 ? -1.569 -2.406 5.402 1 90.69 18 ALA B N 1
ATOM 973 C CA . ALA B 1 18 ? -0.822 -3.381 6.191 1 90.69 18 ALA B CA 1
ATOM 974 C C . ALA B 1 18 ? -1.715 -4.543 6.617 1 90.69 18 ALA B C 1
ATOM 976 O O . ALA B 1 18 ? -1.303 -5.703 6.562 1 90.69 18 ALA B O 1
ATOM 977 N N . HIS B 1 19 ? -2.902 -4.191 6.906 1 88.69 19 HIS B N 1
ATOM 978 C CA . HIS B 1 19 ? -3.863 -5.215 7.305 1 88.69 19 HIS B CA 1
ATOM 979 C C . HIS B 1 19 ? -4.184 -6.148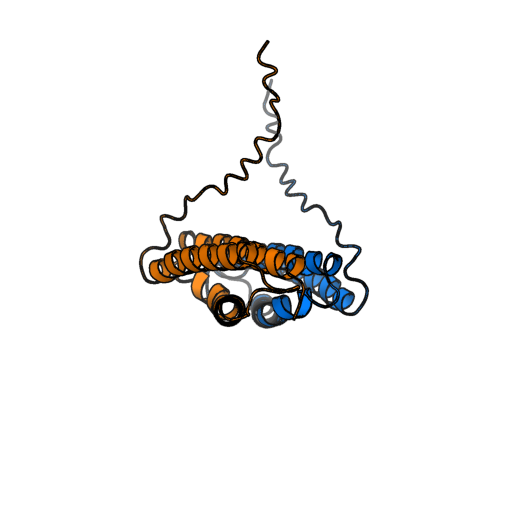 6.141 1 88.69 19 HIS B C 1
ATOM 981 O O . HIS B 1 19 ? -4.18 -7.371 6.305 1 88.69 19 HIS B O 1
ATOM 987 N N . MET B 1 20 ? -4.465 -5.621 5.012 1 90.25 20 MET B N 1
ATOM 988 C CA . MET B 1 20 ? -4.789 -6.414 3.83 1 90.25 20 MET B CA 1
ATOM 989 C C . MET B 1 20 ? -3.607 -7.285 3.416 1 90.25 20 MET B C 1
ATOM 991 O O . MET B 1 20 ? -3.785 -8.453 3.061 1 90.25 20 MET B O 1
ATOM 995 N N . ILE B 1 21 ? -2.424 -6.742 3.5 1 92 21 ILE B N 1
ATOM 996 C CA . ILE B 1 21 ? -1.208 -7.449 3.113 1 92 21 ILE B CA 1
ATOM 997 C C . ILE B 1 21 ? -0.952 -8.602 4.078 1 92 21 ILE B C 1
ATOM 999 O O . ILE B 1 21 ? -0.665 -9.727 3.652 1 92 21 ILE B O 1
ATOM 1003 N N . CYS B 1 22 ? -1.131 -8.375 5.359 1 87.25 22 CYS B N 1
ATOM 1004 C CA . CYS B 1 22 ? -0.896 -9.398 6.367 1 87.25 22 CYS B CA 1
ATOM 1005 C C . CYS B 1 22 ? -1.867 -10.562 6.203 1 87.25 22 CYS B C 1
ATOM 1007 O O . CYS B 1 22 ? -1.516 -11.711 6.465 1 87.25 22 CYS B O 1
ATOM 1009 N N . ASN B 1 23 ? -3.031 -10.289 5.676 1 87.62 23 ASN B N 1
ATOM 1010 C CA . ASN B 1 23 ? -4.043 -11.328 5.488 1 87.62 23 ASN B CA 1
ATOM 1011 C C . ASN B 1 23 ? -3.662 -12.289 4.363 1 87.62 23 ASN B C 1
ATOM 1013 O O . ASN B 1 23 ? -4.215 -13.383 4.258 1 87.62 23 ASN B O 1
ATOM 1017 N N . MET B 1 24 ? -2.65 -11.969 3.574 1 91.38 24 MET B N 1
ATOM 1018 C CA . MET B 1 24 ? -2.178 -12.867 2.52 1 91.38 24 MET B CA 1
ATOM 1019 C C . MET B 1 24 ? -1.445 -14.062 3.111 1 91.38 24 MET B C 1
ATOM 1021 O O . MET B 1 24 ? -1.271 -15.086 2.439 1 91.38 24 MET B O 1
ATOM 1025 N N . GLU B 1 25 ? -1.007 -13.93 4.379 1 88.38 25 GLU B N 1
ATOM 1026 C CA . GLU B 1 25 ? -0.292 -15.016 5.035 1 88.38 25 GLU B CA 1
ATOM 1027 C C . GLU B 1 25 ? -1.143 -16.281 5.09 1 88.38 25 GLU B C 1
ATOM 1029 O O . GLU B 1 25 ? -0.612 -17.391 5.047 1 88.38 25 GLU B O 1
ATOM 1034 N N . GLU B 1 26 ? -2.424 -16.078 5.062 1 87.62 26 GLU B N 1
ATOM 1035 C CA . GLU B 1 26 ? -3.334 -17.219 5.105 1 87.62 26 GLU B CA 1
ATOM 1036 C C . GLU B 1 26 ? -3.342 -17.969 3.775 1 87.62 26 GLU B C 1
ATOM 1038 O O . GLU B 1 26 ? -3.619 -19.172 3.734 1 87.62 26 GLU B O 1
ATOM 1043 N N . LEU B 1 27 ? -3.002 -17.312 2.688 1 89.38 27 LEU B N 1
ATOM 1044 C CA . LEU B 1 27 ? -2.979 -17.922 1.366 1 89.38 27 LEU B CA 1
ATOM 1045 C C . LEU B 1 27 ? -1.665 -18.672 1.135 1 89.38 27 LEU B C 1
ATOM 1047 O O . LEU B 1 27 ? -1.665 -19.812 0.678 1 89.38 27 LEU B O 1
ATOM 1051 N N . GLU B 1 28 ? -0.575 -18.016 1.509 1 90.88 28 GLU B N 1
ATOM 1052 C CA . GLU B 1 28 ? 0.768 -18.547 1.306 1 90.88 28 GLU B CA 1
ATOM 1053 C C . GLU B 1 28 ? 1.772 -17.891 2.252 1 90.88 28 GLU B C 1
ATOM 1055 O O . GLU B 1 28 ? 1.995 -16.688 2.188 1 90.88 28 GLU B O 1
ATOM 1060 N N . LYS B 1 29 ? 2.395 -18.766 3.051 1 86.19 29 LYS B N 1
ATOM 1061 C CA . LYS B 1 29 ? 3.336 -18.266 4.047 1 86.19 29 LYS B CA 1
ATOM 1062 C C . LYS B 1 29 ? 4.469 -17.484 3.391 1 86.19 29 LYS B C 1
ATOM 1064 O O . LYS B 1 29 ? 5.031 -17.922 2.385 1 86.19 29 LYS B O 1
ATOM 1069 N N . GLY B 1 30 ? 4.695 -16.281 3.916 1 88.88 30 GLY B N 1
ATOM 1070 C CA . GLY B 1 30 ? 5.793 -15.461 3.43 1 88.88 30 GLY B CA 1
ATOM 1071 C C . GLY B 1 30 ? 5.383 -14.508 2.32 1 88.88 30 GLY B C 1
ATOM 1072 O O . GLY B 1 30 ? 6.137 -13.602 1.96 1 88.88 30 GLY B O 1
ATOM 1073 N N . ALA B 1 31 ? 4.145 -14.688 1.815 1 90.88 31 ALA B N 1
ATOM 1074 C CA . ALA B 1 31 ? 3.688 -13.891 0.682 1 90.88 31 ALA B CA 1
ATOM 1075 C C . ALA B 1 31 ? 3.576 -12.414 1.06 1 90.88 31 ALA B C 1
ATOM 1077 O O . ALA B 1 31 ? 3.801 -11.531 0.226 1 90.88 31 ALA B O 1
ATOM 1078 N N . ALA B 1 32 ? 3.287 -12.164 2.326 1 90.12 32 ALA B N 1
ATOM 1079 C CA . ALA B 1 32 ? 3.102 -10.789 2.797 1 90.12 32 ALA B CA 1
ATOM 1080 C C . ALA B 1 32 ? 4.43 -10.039 2.832 1 90.12 32 ALA B C 1
ATOM 1082 O O . ALA B 1 32 ? 4.465 -8.82 2.65 1 90.12 32 ALA B O 1
ATOM 1083 N N . LYS B 1 33 ? 5.488 -10.648 3.02 1 88.19 33 LYS B N 1
ATOM 1084 C CA . LYS B 1 33 ? 6.785 -10.023 3.242 1 88.19 33 LYS B CA 1
ATOM 1085 C C . LYS B 1 33 ? 7.246 -9.258 2.002 1 88.19 33 LYS B C 1
ATOM 1087 O O . LYS B 1 33 ? 7.781 -8.156 2.111 1 88.19 33 LYS B O 1
ATOM 1092 N N . VAL B 1 34 ? 6.945 -9.742 0.943 1 87 34 VAL B N 1
ATOM 1093 C CA . VAL B 1 34 ? 7.414 -9.148 -0.304 1 87 34 VAL B CA 1
ATOM 1094 C C . VAL B 1 34 ? 6.711 -7.809 -0.532 1 87 34 VAL B C 1
ATOM 1096 O O . VAL B 1 34 ? 7.309 -6.871 -1.067 1 87 34 VAL B O 1
ATOM 1099 N N . LEU B 1 35 ? 5.508 -7.715 -0.046 1 89.62 35 LEU B N 1
ATOM 1100 C CA . LEU B 1 35 ? 4.715 -6.52 -0.294 1 89.62 35 LEU B CA 1
ATOM 1101 C C . LEU B 1 35 ? 4.887 -5.508 0.837 1 89.62 35 LEU B C 1
ATOM 1103 O O . LEU B 1 35 ? 4.832 -4.301 0.608 1 89.62 35 LEU B O 1
ATOM 1107 N N . ILE B 1 36 ? 5.168 -6.004 2.014 1 88.62 36 ILE B N 1
ATOM 1108 C CA . ILE B 1 36 ? 5.047 -5.109 3.16 1 88.62 36 ILE B CA 1
ATOM 1109 C C . ILE B 1 36 ? 6.387 -4.422 3.424 1 88.62 36 ILE B C 1
ATOM 1111 O O . ILE B 1 36 ? 6.426 -3.289 3.91 1 88.62 36 ILE B O 1
ATOM 1115 N N . PHE B 1 37 ? 7.457 -4.945 3.121 1 85.88 37 PHE B N 1
ATOM 1116 C CA . PHE B 1 37 ? 8.766 -4.449 3.537 1 85.88 37 PHE B CA 1
ATOM 1117 C C . PHE B 1 37 ? 9.055 -3.09 2.916 1 85.88 37 PHE B C 1
ATOM 1119 O O . PHE B 1 37 ? 9.422 -2.146 3.619 1 85.88 37 PHE B O 1
ATOM 1126 N N . PRO B 1 38 ? 8.844 -2.938 1.648 1 81 38 PRO B N 1
ATOM 1127 C CA . PRO B 1 38 ? 9.102 -1.626 1.051 1 81 38 PRO B CA 1
ATOM 1128 C C . PRO B 1 38 ? 8.234 -0.521 1.655 1 81 38 PRO B C 1
ATOM 1130 O O . PRO B 1 38 ? 8.703 0.61 1.821 1 81 38 PRO B O 1
ATOM 1133 N N . VAL B 1 39 ? 7.078 -0.845 1.971 1 83.81 39 VAL B N 1
ATOM 1134 C CA . VAL B 1 39 ? 6.109 0.122 2.473 1 83.81 39 VAL B CA 1
ATOM 1135 C C . VAL B 1 39 ? 6.363 0.394 3.953 1 83.81 39 VAL B C 1
ATOM 1137 O O . VAL B 1 39 ? 6.316 1.543 4.398 1 83.81 39 VAL B O 1
ATOM 1140 N N . VAL B 1 40 ? 6.758 -0.574 4.629 1 86.25 40 VAL B N 1
ATOM 1141 C CA . VAL B 1 40 ? 6.957 -0.462 6.07 1 86.25 40 VAL B CA 1
ATOM 1142 C C . VAL B 1 40 ? 8.156 0.432 6.359 1 86.25 40 VAL B C 1
ATOM 1144 O O . VAL B 1 40 ? 8.125 1.262 7.27 1 86.25 40 VAL B O 1
ATOM 1147 N N . GLN B 1 41 ? 9.172 0.272 5.586 1 85.94 41 GLN B N 1
ATOM 1148 C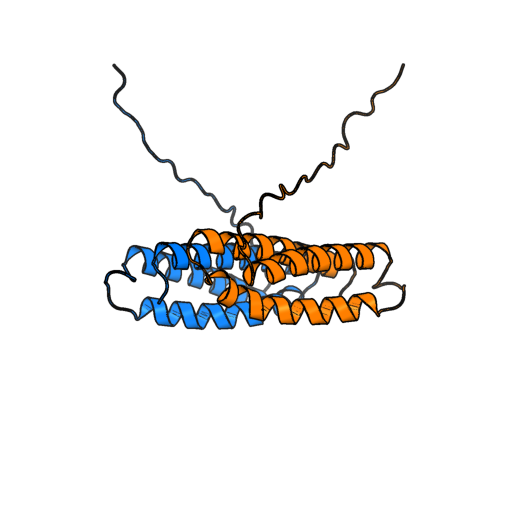 CA . GLN B 1 41 ? 10.383 1.065 5.801 1 85.94 41 GLN B CA 1
ATOM 1149 C C . GLN B 1 41 ? 10.102 2.553 5.613 1 85.94 41 GLN B C 1
ATOM 1151 O O . GLN B 1 41 ? 10.492 3.373 6.449 1 85.94 41 GLN B O 1
ATOM 1156 N N . GLN B 1 42 ? 9.406 2.854 4.559 1 88 42 GLN B N 1
ATOM 1157 C CA . GLN B 1 42 ? 9.062 4.242 4.273 1 88 42 GLN B CA 1
ATOM 1158 C C . GLN B 1 42 ? 8.203 4.836 5.387 1 88 42 GLN B C 1
ATOM 1160 O O . GLN B 1 42 ? 8.445 5.953 5.84 1 88 42 GLN B O 1
ATOM 1165 N N . PHE B 1 43 ? 7.32 4.16 5.941 1 92.19 43 PHE B N 1
ATOM 1166 C CA . PHE B 1 43 ? 6.379 4.676 6.926 1 92.19 43 PHE B CA 1
ATOM 1167 C C . PHE B 1 43 ? 7.016 4.719 8.312 1 92.19 43 PHE B C 1
ATOM 1169 O O . PHE B 1 43 ? 6.758 5.641 9.094 1 92.19 43 PHE B O 1
ATOM 1176 N N . THR B 1 44 ? 7.848 3.758 8.562 1 91.38 44 THR B N 1
ATOM 1177 C CA . THR B 1 44 ? 8.523 3.762 9.859 1 91.38 44 THR B CA 1
ATOM 1178 C C . THR B 1 44 ? 9.383 5.012 10.016 1 91.38 44 THR B C 1
ATOM 1180 O O . THR B 1 44 ? 9.344 5.668 11.062 1 91.38 44 THR B O 1
ATOM 1183 N N . GLU B 1 45 ? 10.094 5.375 9.016 1 90.62 45 GLU B N 1
ATOM 1184 C CA . GLU B 1 45 ? 10.914 6.586 9.047 1 90.62 45 GLU B CA 1
ATOM 1185 C C . GLU B 1 45 ? 10.047 7.832 9.219 1 90.62 45 GLU B C 1
ATOM 1187 O O . GLU B 1 45 ? 10.367 8.703 10.031 1 90.62 45 GLU B O 1
ATOM 1192 N N . ALA B 1 46 ? 8.961 7.941 8.5 1 93.06 46 ALA B N 1
ATOM 1193 C CA . ALA B 1 46 ? 8.047 9.078 8.586 1 93.06 46 ALA B CA 1
ATOM 1194 C C . ALA B 1 46 ? 7.414 9.164 9.977 1 93.06 46 ALA B C 1
ATOM 1196 O O . ALA B 1 46 ? 7.227 10.258 10.508 1 93.06 46 ALA B O 1
ATOM 1197 N N . PHE B 1 47 ? 7.133 8.008 10.609 1 95.5 47 PHE B N 1
ATOM 1198 C CA . PHE B 1 47 ? 6.516 7.949 11.93 1 95.5 47 PHE B CA 1
ATOM 1199 C C . PHE B 1 47 ? 7.484 8.445 13 1 95.5 47 PHE B C 1
ATOM 1201 O O . PHE B 1 47 ? 7.117 9.273 13.836 1 95.5 47 PHE B O 1
ATOM 1208 N N . VAL B 1 48 ? 8.688 8 12.867 1 94.12 48 VAL B N 1
ATOM 1209 C CA . VAL B 1 48 ? 9.703 8.438 13.82 1 94.12 48 VAL B CA 1
ATOM 1210 C C . VAL B 1 48 ? 9.883 9.945 13.727 1 94.12 48 VAL B C 1
ATOM 1212 O O . VAL B 1 48 ? 9.945 10.633 14.75 1 94.12 48 VAL B O 1
ATOM 1215 N N . GLN B 1 49 ? 9.938 10.477 12.5 1 95.56 49 GLN B N 1
ATOM 1216 C CA . GLN B 1 49 ? 10.078 11.914 12.297 1 95.56 49 GLN B CA 1
ATOM 1217 C C . GLN B 1 49 ? 8.883 12.672 12.859 1 95.56 49 GLN B C 1
ATOM 1219 O O . GLN B 1 49 ? 9.039 13.719 13.492 1 95.56 49 GLN B O 1
ATOM 1224 N N . ALA B 1 50 ? 7.668 12.172 12.656 1 96.38 50 ALA B N 1
ATOM 1225 C CA . ALA B 1 50 ? 6.441 12.812 13.125 1 96.38 50 ALA B CA 1
ATOM 1226 C C . ALA B 1 50 ? 6.426 12.938 14.641 1 96.38 50 ALA B C 1
ATOM 1228 O O . ALA B 1 50 ? 5.965 13.938 15.188 1 96.38 50 ALA B O 1
ATOM 1229 N N . LEU B 1 51 ? 6.941 11.938 15.281 1 96.31 51 LEU B N 1
ATOM 1230 C CA . LEU B 1 51 ? 6.941 11.906 16.734 1 96.31 51 LEU B CA 1
ATOM 1231 C C . LEU B 1 51 ? 7.949 12.898 17.312 1 96.31 51 LEU B C 1
ATOM 1233 O O . LEU B 1 51 ? 7.852 13.297 18.469 1 96.31 51 LEU B O 1
ATOM 1237 N N . GLN B 1 52 ? 8.836 13.352 16.469 1 95.94 52 GLN B N 1
ATOM 1238 C CA . GLN B 1 52 ? 9.906 14.219 16.938 1 95.94 52 GLN B CA 1
ATOM 1239 C C . GLN B 1 52 ? 9.586 15.688 16.641 1 95.94 52 GLN B C 1
ATOM 1241 O O . GLN B 1 52 ? 10.227 16.594 17.188 1 95.94 52 GLN B O 1
ATOM 1246 N N . ILE B 1 53 ? 8.633 15.961 15.781 1 95.5 53 ILE B N 1
ATOM 1247 C CA . ILE B 1 53 ? 8.258 17.328 15.422 1 95.5 53 ILE B CA 1
ATOM 1248 C C . ILE B 1 53 ? 7.512 17.969 16.594 1 95.5 53 ILE B C 1
ATOM 1250 O O . ILE B 1 53 ? 6.531 17.422 17.094 1 95.5 53 ILE B O 1
ATOM 1254 N N . PRO B 1 54 ? 8.039 19.156 17.031 1 94.62 54 PRO B N 1
ATOM 1255 C CA . PRO B 1 54 ? 7.32 19.828 18.125 1 94.62 54 PRO B CA 1
ATOM 1256 C C . PRO B 1 54 ? 5.91 20.266 17.719 1 94.62 54 PRO B C 1
ATOM 1258 O O . PRO B 1 54 ? 5.637 20.453 16.531 1 94.62 54 PRO B O 1
ATOM 1261 N N . ASP B 1 55 ? 5.051 20.453 18.781 1 94.81 55 ASP B N 1
ATOM 1262 C CA . ASP B 1 55 ? 3.678 20.891 18.531 1 94.81 55 ASP B CA 1
ATOM 1263 C C . ASP B 1 55 ? 3.648 22.25 17.828 1 94.81 55 ASP B C 1
ATOM 1265 O O . ASP B 1 55 ? 4.43 23.141 18.172 1 94.81 55 ASP B O 1
ATOM 1269 N N . GLY B 1 56 ? 2.852 22.344 16.766 1 95 56 GLY B N 1
ATOM 1270 C CA . GLY B 1 56 ? 2.676 23.531 15.945 1 95 56 GLY B CA 1
ATOM 1271 C C . GLY B 1 56 ? 1.605 23.359 14.883 1 95 56 GLY B C 1
ATOM 1272 O O . GLY B 1 56 ? 0.663 22.594 15.055 1 95 56 GLY B O 1
ATOM 1273 N N . PRO B 1 57 ? 1.626 24.141 13.859 1 94.06 57 PRO B N 1
ATOM 1274 C CA . PRO B 1 57 ? 0.605 24.125 12.805 1 94.06 57 PRO B CA 1
ATOM 1275 C C . PRO B 1 57 ? 0.554 22.797 12.055 1 94.06 57 PRO B C 1
ATOM 1277 O O . PRO B 1 57 ? -0.493 22.422 11.516 1 94.06 57 PRO B O 1
ATOM 1280 N N . THR B 1 58 ? 1.667 22.078 12.047 1 93.75 58 THR B N 1
ATOM 1281 C CA . THR B 1 58 ? 1.71 20.844 11.25 1 93.75 58 THR B CA 1
ATOM 1282 C C . THR B 1 58 ? 1.868 19.625 12.156 1 93.75 58 THR B C 1
ATOM 1284 O O . THR B 1 58 ? 2.137 18.531 11.672 1 93.75 58 THR B O 1
ATOM 1287 N N . SER B 1 59 ? 1.851 19.766 13.406 1 95.94 59 SER B N 1
ATOM 1288 C CA . SER B 1 59 ? 2.027 18.672 14.352 1 95.94 59 SER B CA 1
ATOM 1289 C C . SER B 1 59 ? 1.295 18.938 15.656 1 95.94 59 SER B C 1
ATOM 1291 O O . SER B 1 59 ? 1.396 20.031 16.219 1 95.94 59 SER B O 1
ATOM 1293 N N . ASP B 1 60 ? 0.428 18.016 16.094 1 96.12 60 ASP B N 1
ATOM 1294 C CA . ASP B 1 60 ? -0.216 18.125 17.391 1 96.12 60 ASP B CA 1
ATOM 1295 C C . ASP B 1 60 ? -0.314 16.766 18.078 1 96.12 60 ASP B C 1
ATOM 1297 O O . ASP B 1 60 ? 0.011 15.734 17.484 1 96.12 60 ASP B O 1
ATOM 1301 N N . SER B 1 61 ? -0.676 16.812 19.328 1 95.88 61 SER B N 1
ATOM 1302 C CA . SER B 1 61 ? -0.71 15.602 20.156 1 95.88 61 SER B CA 1
ATOM 1303 C C . SER B 1 61 ? -1.67 14.562 19.578 1 95.88 61 SER B C 1
ATOM 1305 O O . SER B 1 61 ? -1.429 13.359 19.688 1 95.88 61 SER B O 1
ATOM 1307 N N . GLY B 1 62 ? -2.758 15.047 18.969 1 96.94 62 GLY B N 1
ATOM 1308 C CA . GLY B 1 62 ? -3.701 14.125 18.344 1 96.94 62 GLY B CA 1
ATOM 1309 C C . GLY B 1 62 ? -3.1 13.328 17.203 1 96.94 62 GLY B C 1
ATOM 1310 O O . GLY B 1 62 ? -3.299 12.117 17.109 1 96.94 62 GLY B O 1
ATOM 1311 N N . PHE B 1 63 ? -2.4 14.023 16.391 1 97.12 63 PHE B N 1
ATOM 1312 C CA . PHE B 1 63 ? -1.747 13.367 15.266 1 97.12 63 PHE B CA 1
ATOM 1313 C C . PHE B 1 63 ? -0.683 12.391 15.758 1 97.12 63 PHE B C 1
ATOM 1315 O O . PHE B 1 63 ? -0.583 11.266 15.25 1 97.12 63 PHE B O 1
ATOM 1322 N N . LYS B 1 64 ? 0.107 12.805 16.797 1 96.12 64 LYS B N 1
ATOM 1323 C CA . LYS B 1 64 ? 1.157 11.945 17.328 1 96.12 64 LYS B CA 1
ATOM 1324 C C . LYS B 1 64 ? 0.57 10.672 17.938 1 96.12 64 LYS B C 1
ATOM 1326 O O . LYS B 1 64 ? 1.153 9.594 17.812 1 96.12 64 LYS B O 1
ATOM 1331 N N . MET B 1 65 ? -0.582 10.742 18.484 1 97.06 65 MET B N 1
ATOM 1332 C CA . MET B 1 65 ? -1.244 9.57 19.047 1 97.06 65 MET B CA 1
ATOM 1333 C C . MET B 1 65 ? -1.688 8.609 17.938 1 97.06 65 MET B C 1
ATOM 1335 O O . MET B 1 65 ? -1.56 7.395 18.078 1 97.06 65 MET B O 1
ATOM 1339 N N . GLU B 1 66 ? -2.119 9.125 16.891 1 96.19 66 GLU B N 1
ATOM 1340 C CA . GLU B 1 66 ? -2.502 8.32 15.734 1 96.19 66 GLU B CA 1
ATOM 1341 C C . GLU B 1 66 ? -1.305 7.559 15.172 1 96.19 66 GLU B C 1
ATOM 1343 O O . GLU B 1 66 ? -1.402 6.367 14.867 1 96.19 66 GLU B O 1
ATOM 1348 N N . VAL B 1 67 ? -0.257 8.195 15.07 1 96.75 67 VAL B N 1
ATOM 1349 C CA . VAL B 1 67 ? 0.9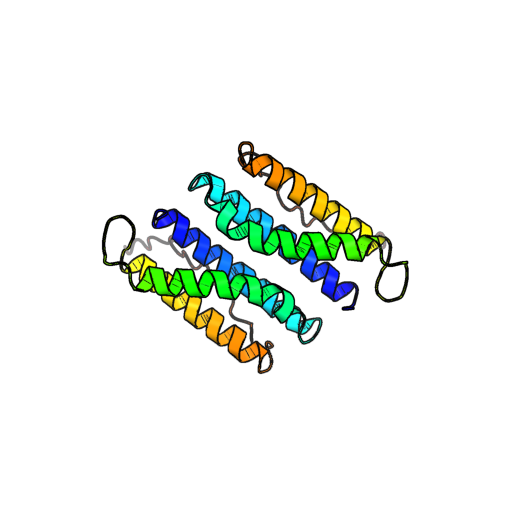84 7.613 14.57 1 96.75 67 VAL B CA 1
ATOM 1350 C C . VAL B 1 67 ? 1.443 6.496 15.508 1 96.75 67 VAL B C 1
ATOM 1352 O O . VAL B 1 67 ? 1.772 5.398 15.055 1 96.75 67 VAL B O 1
ATOM 1355 N N . LEU B 1 68 ? 1.374 6.75 16.781 1 95.75 68 LEU B N 1
ATOM 1356 C CA . LEU B 1 68 ? 1.798 5.762 17.781 1 95.75 68 LEU B CA 1
ATOM 1357 C C . LEU B 1 68 ? 0.927 4.512 17.703 1 95.75 68 LEU B C 1
ATOM 1359 O O . LEU B 1 68 ? 1.439 3.393 17.734 1 95.75 68 LEU B O 1
ATOM 1363 N N . LYS B 1 69 ? -0.293 4.656 17.562 1 93.38 69 LYS B N 1
ATOM 1364 C CA . LYS B 1 69 ? -1.217 3.529 17.453 1 93.38 69 LYS B CA 1
ATOM 1365 C C . LYS B 1 69 ? -0.939 2.711 16.203 1 93.38 69 LYS B C 1
ATOM 1367 O O . LYS B 1 69 ? -0.95 1.478 16.234 1 93.38 69 LYS B O 1
ATOM 1372 N N . SER B 1 70 ? -0.736 3.424 15.188 1 93.62 70 SER B N 1
ATOM 1373 C CA . SER B 1 70 ? -0.435 2.752 13.93 1 93.62 70 SER B CA 1
ATOM 1374 C C . SER B 1 70 ? 0.862 1.955 14.023 1 93.62 70 SER B C 1
ATOM 1376 O O . SER B 1 70 ? 0.93 0.813 13.562 1 93.62 70 SER B O 1
ATOM 1378 N N . MET B 1 71 ? 1.829 2.475 14.648 1 90.94 71 MET B N 1
ATOM 1379 C CA . MET B 1 71 ? 3.115 1.81 14.836 1 90.94 71 MET B CA 1
ATOM 1380 C C . MET B 1 71 ? 2.963 0.571 15.719 1 90.94 71 MET B C 1
ATOM 1382 O O . MET B 1 71 ? 3.576 -0.464 15.445 1 90.94 71 MET B O 1
ATOM 1386 N N . SER B 1 72 ? 2.213 0.655 16.703 1 88.25 72 SER B N 1
ATOM 1387 C CA . SER B 1 72 ? 1.962 -0.474 17.594 1 88.25 72 SER B CA 1
ATOM 1388 C C . SER B 1 72 ? 1.293 -1.625 16.844 1 88.25 72 SER B C 1
ATOM 1390 O O . SER B 1 72 ? 1.678 -2.785 17.016 1 88.25 72 SER B O 1
ATOM 1392 N N . LYS B 1 73 ? 0.402 -1.3 16.016 1 84.56 73 LYS B N 1
ATOM 1393 C CA . LYS B 1 73 ? -0.29 -2.311 15.219 1 84.56 73 LYS B CA 1
ATOM 1394 C C . LYS B 1 73 ? 0.651 -2.949 14.203 1 84.56 73 LYS B C 1
ATOM 1396 O O . LYS B 1 73 ? 0.661 -4.172 14.039 1 84.56 73 LYS B O 1
ATOM 1401 N N . ALA B 1 74 ? 1.411 -2.119 13.586 1 83.19 74 ALA B N 1
ATOM 1402 C CA . ALA B 1 74 ? 2.389 -2.613 12.617 1 83.19 74 ALA B CA 1
ATOM 1403 C C . ALA B 1 74 ? 3.412 -3.523 13.289 1 83.19 74 ALA B C 1
ATOM 1405 O O . ALA B 1 74 ? 3.725 -4.602 12.773 1 83.19 74 ALA B O 1
ATOM 1406 N N . ASP B 1 75 ? 3.902 -3.107 14.414 1 82.5 75 ASP B N 1
ATOM 1407 C CA . ASP B 1 75 ? 4.863 -3.902 15.172 1 82.5 75 ASP B CA 1
ATOM 1408 C C . ASP B 1 75 ? 4.289 -5.27 15.523 1 82.5 75 ASP B C 1
ATOM 1410 O O . ASP B 1 75 ? 4.934 -6.297 15.32 1 82.5 75 ASP B O 1
ATOM 1414 N N . SER B 1 76 ? 3.164 -5.289 15.898 1 79.75 76 SER B N 1
ATOM 1415 C CA . SER B 1 76 ? 2.523 -6.547 16.266 1 79.75 76 SER B CA 1
ATOM 1416 C C . SER B 1 76 ? 2.303 -7.43 15.047 1 79.75 76 SER B C 1
ATOM 1418 O O . SER B 1 76 ? 2.514 -8.641 15.109 1 79.75 76 SER B O 1
ATOM 1420 N N . ARG B 1 77 ? 1.998 -6.898 13.969 1 75.44 77 ARG B N 1
ATOM 1421 C CA . ARG B 1 77 ? 1.766 -7.625 12.727 1 75.44 77 ARG B CA 1
ATOM 1422 C C . ARG B 1 77 ? 3.078 -8.117 12.125 1 75.44 77 ARG B C 1
ATOM 1424 O O . ARG B 1 77 ? 3.162 -9.258 11.656 1 75.44 77 ARG B O 1
ATOM 1431 N N . PHE B 1 78 ? 4.027 -7.297 12.219 1 74.69 78 PHE B N 1
ATOM 1432 C CA . PHE B 1 78 ? 5.309 -7.66 11.633 1 74.69 78 PHE B CA 1
ATOM 1433 C C . PHE B 1 78 ? 6.047 -8.656 12.523 1 74.69 78 PHE B C 1
ATOM 1435 O O . PHE B 1 78 ? 6.707 -9.57 12.023 1 74.69 78 PHE B O 1
ATOM 1442 N N . ARG B 1 79 ? 6.039 -8.422 13.781 1 65.75 79 ARG B N 1
ATOM 1443 C CA . ARG B 1 79 ? 6.578 -9.43 14.688 1 65.75 79 ARG B CA 1
ATOM 1444 C C . ARG B 1 79 ? 5.922 -10.781 14.453 1 65.75 79 ARG B C 1
ATOM 1446 O O . ARG B 1 79 ? 6.59 -11.82 14.5 1 65.75 79 ARG B O 1
ATOM 1453 N N . PHE B 1 80 ? 4.66 -10.727 14.086 1 58.31 80 PHE B N 1
ATOM 1454 C CA . PHE B 1 80 ? 3.924 -11.969 13.852 1 58.31 80 PHE B CA 1
ATOM 1455 C C . PHE B 1 80 ? 4.383 -12.625 12.555 1 58.31 80 PHE B C 1
ATOM 1457 O O . PHE B 1 80 ? 4.344 -13.852 12.43 1 58.31 80 PHE B O 1
ATOM 1464 N N . PHE B 1 81 ? 4.516 -11.82 11.609 1 59.72 81 PHE B N 1
ATOM 1465 C CA . PHE B 1 81 ? 5.047 -12.414 10.391 1 59.72 81 PHE B CA 1
ATOM 1466 C C . PHE B 1 81 ? 6.207 -13.352 10.703 1 59.72 81 PHE B C 1
ATOM 1468 O O . PHE B 1 81 ? 6.316 -14.43 10.109 1 59.72 81 PHE B O 1
ATOM 1475 N N . THR B 1 82 ? 7 -12.758 11.508 1 55.31 82 THR B N 1
ATOM 1476 C CA . THR B 1 82 ? 8.07 -13.672 11.891 1 55.31 82 THR B CA 1
ATOM 1477 C C . THR B 1 82 ? 7.512 -14.859 12.672 1 55.31 82 THR B C 1
ATOM 1479 O O . THR B 1 82 ? 8.039 -15.969 12.586 1 55.31 82 THR B O 1
ATOM 1482 N N . LEU B 1 83 ? 6.402 -14.625 13.5 1 54.72 83 LEU B N 1
ATOM 1483 C CA . LEU B 1 83 ? 5.719 -15.742 14.141 1 54.72 83 LEU B CA 1
ATOM 1484 C C . LEU B 1 83 ? 4.48 -16.156 13.352 1 54.72 83 LEU B C 1
ATOM 1486 O O . LEU B 1 83 ? 3.969 -15.367 12.539 1 54.72 83 LEU B O 1
ATOM 1490 N N . ASP B 1 84 ? 3.309 -16.562 13.523 1 45.78 84 ASP B N 1
ATOM 1491 C CA . ASP B 1 84 ? 2.174 -17 12.719 1 45.78 84 ASP B CA 1
ATOM 1492 C C . ASP B 1 84 ? 1.204 -15.852 12.461 1 45.78 84 ASP B C 1
ATOM 1494 O O . ASP B 1 84 ? 0.753 -15.188 13.398 1 45.78 84 ASP B O 1
ATOM 1498 N N . CYS B 1 85 ? 1.236 -14.984 11.438 1 45.53 85 CYS B N 1
ATOM 1499 C CA . CYS B 1 85 ? 0.347 -13.898 11.047 1 45.53 85 CYS B CA 1
ATOM 1500 C C . CYS B 1 85 ? -1.113 -14.289 11.242 1 45.53 85 CYS B C 1
ATOM 1502 O O . CYS B 1 85 ? -2.014 -13.484 11 1 45.53 85 CYS B O 1
ATOM 1504 N N . THR B 1 86 ? -1.675 -15.375 11.836 1 41.06 86 THR B N 1
ATOM 1505 C CA . THR B 1 86 ? -3.037 -15.883 11.93 1 41.06 86 THR B CA 1
ATOM 1506 C C . THR B 1 86 ? -3.916 -14.93 12.734 1 41.06 86 THR B C 1
ATOM 1508 O O . THR B 1 86 ? -5.121 -14.836 12.5 1 41.06 86 THR B O 1
ATOM 1511 N N . TYR B 1 87 ? -3.553 -14.406 13.852 1 39.81 87 TYR B N 1
ATOM 1512 C CA . TYR B 1 87 ? -4.621 -13.906 14.703 1 39.81 87 TYR B CA 1
ATOM 1513 C C . TYR B 1 87 ? -5.168 -12.586 14.18 1 39.81 87 TYR B C 1
ATOM 1515 O O . TYR B 1 87 ? -5.145 -11.57 14.875 1 39.81 87 TYR B O 1
ATOM 1523 N N . VAL B 1 88 ? -5.16 -12.273 12.953 1 42.25 88 VAL B N 1
ATOM 1524 C CA . VAL B 1 88 ? -5.402 -10.867 12.648 1 42.25 88 VAL B CA 1
ATOM 1525 C C . VAL B 1 88 ? -6.895 -10.562 12.773 1 42.25 88 VAL B C 1
ATOM 1527 O O . VAL B 1 88 ? -7.582 -10.375 11.766 1 42.25 88 VAL B O 1
ATOM 1530 N N . ARG B 1 89 ? -7.781 -11.188 13.664 1 32.56 89 ARG B N 1
ATOM 1531 C CA . ARG B 1 89 ? -9.195 -10.82 13.633 1 32.56 89 ARG B CA 1
ATOM 1532 C C . ARG B 1 89 ? -9.383 -9.352 14 1 32.56 89 ARG B C 1
ATOM 1534 O O . ARG B 1 89 ? -10.039 -9.039 14.992 1 32.56 89 ARG B O 1
ATOM 1541 N N . THR B 1 90 ? -8.555 -8.414 14.273 1 34.97 90 THR B N 1
ATOM 1542 C CA . THR B 1 90 ? -9.102 -7.18 14.82 1 34.97 90 THR B CA 1
ATOM 1543 C C . THR B 1 90 ? -10.016 -6.496 13.805 1 34.97 90 THR B C 1
ATOM 1545 O O . THR B 1 90 ? -9.578 -6.133 12.711 1 34.97 90 THR B O 1
ATOM 1548 N N . GLU B 1 91 ? -11.508 -6.574 13.914 1 36.34 91 GLU B N 1
ATOM 1549 C CA . GLU B 1 91 ? -12.602 -5.812 13.32 1 36.34 91 GLU B CA 1
ATOM 1550 C C . GLU B 1 91 ? -12.359 -4.312 13.438 1 36.34 91 GLU B C 1
ATOM 1552 O O . GLU B 1 91 ? -12.047 -3.811 14.516 1 36.34 91 GLU B O 1
ATOM 1557 N N . VAL B 1 92 ? -12.023 -3.645 12.508 1 36.62 92 VAL B N 1
ATOM 1558 C CA . VAL B 1 92 ? -12.094 -2.189 12.43 1 36.62 92 VAL B CA 1
ATOM 1559 C C . VAL B 1 92 ? -13.492 -1.714 12.82 1 36.62 92 VAL B C 1
ATOM 1561 O O . VAL B 1 92 ? -14.469 -2.012 12.133 1 36.62 92 VAL B O 1
ATOM 1564 N N . ASN B 1 93 ? -14.117 -1.658 14.125 1 30.33 93 ASN B N 1
ATOM 1565 C CA . ASN B 1 93 ? -15.188 -0.81 14.641 1 30.33 93 ASN B CA 1
ATOM 1566 C C . ASN B 1 93 ? -14.984 0.649 14.242 1 30.33 93 ASN B C 1
ATOM 1568 O O . ASN B 1 93 ? -14.008 1.278 14.648 1 30.33 93 ASN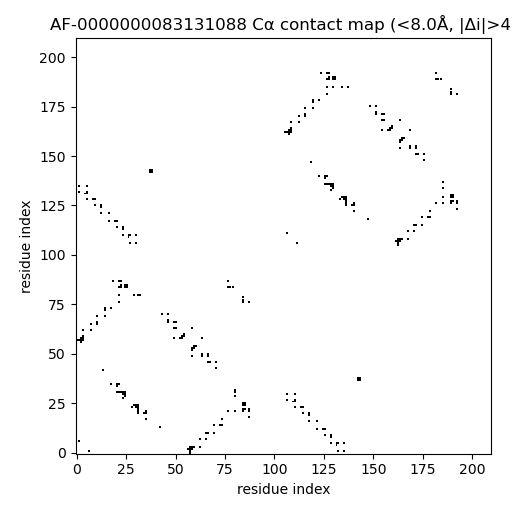 B O 1
ATOM 1572 N N . TYR B 1 94 ? -15.219 1.188 13.227 1 31.17 94 TYR B N 1
ATOM 1573 C CA . TYR B 1 94 ? -15.688 2.561 13.062 1 31.17 94 TYR B CA 1
ATOM 1574 C C . TYR B 1 94 ? -16.938 2.809 13.906 1 31.17 94 TYR B C 1
ATOM 1576 O O . TYR B 1 94 ? -18.031 2.408 13.523 1 31.17 94 TYR B O 1
ATOM 1584 N N . THR B 1 95 ? -17.172 2.623 15.242 1 31.42 95 THR B N 1
ATOM 1585 C CA . THR B 1 95 ? -18.266 3.096 16.094 1 31.42 95 THR B CA 1
ATOM 1586 C C . THR B 1 95 ? -18.453 4.602 15.93 1 31.42 95 THR B C 1
ATOM 1588 O O . THR B 1 95 ? -19.141 5.234 16.734 1 31.42 95 THR B O 1
ATOM 1591 N N . GLU B 1 96 ? -18.484 5.523 14.977 1 32.56 96 GLU B N 1
ATOM 1592 C CA . GLU B 1 96 ? -19.156 6.773 15.336 1 32.56 96 GLU B CA 1
ATOM 1593 C C . GLU B 1 96 ? -20.641 6.551 15.609 1 32.56 96 GLU B C 1
ATOM 1595 O O . GLU B 1 96 ? -21.375 6.125 14.727 1 32.56 96 GLU B O 1
ATOM 1600 N N . GLU B 1 97 ? -21.094 5.895 16.812 1 33.62 97 GLU B N 1
ATOM 1601 C CA . GLU B 1 97 ? -22.438 6.094 17.344 1 33.62 97 GLU B CA 1
ATOM 1602 C C . GLU B 1 97 ? -22.766 7.582 17.469 1 33.62 97 GLU B C 1
ATOM 1604 O O . GLU B 1 97 ? -22.344 8.242 18.422 1 33.62 97 GLU B O 1
ATOM 1609 N N . VAL B 1 98 ? -22.578 8.672 16.703 1 35.59 98 VAL B N 1
ATOM 1610 C CA . VAL B 1 98 ? -23.094 9.992 17.047 1 35.59 98 VAL B CA 1
ATOM 1611 C C . VAL B 1 98 ? -24.609 9.938 17.188 1 35.59 98 VAL B C 1
ATOM 1613 O O . VAL B 1 98 ? -25.25 10.922 17.578 1 35.59 98 VAL B O 1
ATOM 1616 N N . GLU B 1 99 ? -25.5 8.922 16.875 1 35.03 99 GLU B N 1
ATOM 1617 C CA . GLU B 1 99 ? -26.891 9.352 16.828 1 35.03 99 GLU B CA 1
ATOM 1618 C C . GLU B 1 99 ? -27.469 9.508 18.234 1 35.03 99 GLU B C 1
ATOM 1620 O O . GLU B 1 99 ? -28.219 10.445 18.5 1 35.03 99 GLU B O 1
ATOM 1625 N N . ASP B 1 100 ? -27.719 8.672 19.156 1 33.47 100 ASP B N 1
ATOM 1626 C CA . ASP B 1 100 ? -29.031 8.891 19.734 1 33.47 100 ASP B CA 1
ATOM 1627 C C . ASP B 1 100 ? -29 10.023 20.766 1 33.47 100 ASP B C 1
ATOM 1629 O O . ASP B 1 100 ? -28.234 9.969 21.734 1 33.47 100 ASP B O 1
ATOM 1633 N N . PRO B 1 101 ? -29.219 11.523 20.453 1 36.44 101 PRO B N 1
ATOM 1634 C CA . PRO B 1 101 ? -29.562 12.359 21.609 1 36.44 101 PRO B CA 1
ATOM 1635 C C . PRO B 1 101 ? -30.641 11.727 22.5 1 36.44 101 PRO B C 1
ATOM 1637 O O . PRO B 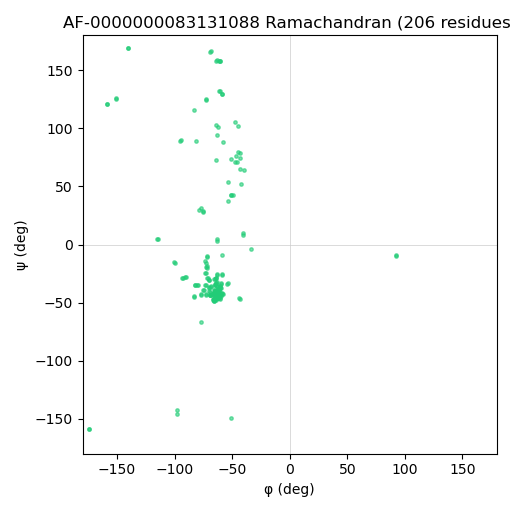1 101 ? -31.672 11.273 22 1 36.44 101 PRO B O 1
ATOM 1640 N N . VAL B 1 102 ? -30.438 10.664 23.281 1 32.88 102 VAL B N 1
ATOM 1641 C CA . VAL B 1 102 ? -31.391 10.305 24.344 1 32.88 102 VAL B CA 1
ATOM 1642 C C . VAL B 1 102 ? -31.766 11.547 25.141 1 32.88 102 VAL B C 1
ATOM 1644 O O . VAL B 1 102 ? -30.891 12.242 25.672 1 32.88 102 VAL B O 1
ATOM 1647 N N . ASP B 1 103 ? -32.719 12.523 24.531 1 30.5 103 ASP B N 1
ATOM 1648 C CA . ASP B 1 103 ? -33.5 13.43 25.375 1 30.5 103 ASP B CA 1
ATOM 1649 C C . ASP B 1 103 ? -34.062 12.703 26.594 1 30.5 103 ASP B C 1
ATOM 1651 O O . ASP B 1 103 ? -34.781 11.703 26.469 1 30.5 103 ASP B O 1
ATOM 1655 N N . SER B 1 104 ? -33.375 12.445 27.609 1 26.02 104 SER B N 1
ATOM 1656 C CA . SER B 1 104 ? -33.812 12.266 28.984 1 26.02 104 SER B CA 1
ATOM 1657 C C . SER B 1 104 ? -34.844 13.336 29.375 1 26.02 104 SER B C 1
ATOM 1659 O O . SER B 1 104 ? -34.531 14.531 29.297 1 26.02 104 SER B O 1
ATOM 1661 N N . ASP B 1 105 ? -36.094 13.383 28.75 1 22.77 105 ASP B N 1
ATOM 1662 C CA . ASP B 1 105 ? -37.125 13.711 29.734 1 22.77 105 ASP B CA 1
ATOM 1663 C C . ASP B 1 105 ? -37.281 12.578 30.734 1 22.77 105 ASP B C 1
ATOM 1665 O O . ASP B 1 105 ? -37.094 11.406 30.406 1 22.77 105 ASP B O 1
#

pLDDT: mean 77.87, std 23.63, range [22.77, 97.12]

Sequence (210 aa):
VYGIRTRSRAVEIFTTCAHMICNMEELEKGAAKVLIFPVVQQFTEAFVQALQIPDGPTSDSGFKMEVLKSMSKADSRFRFFTLDCTYVRTEVNYTEEVEDPVDSDVYGIRTRSRAVEIFTTCAHMICNMEELEKGAAKVLIFPVVQQFTEAFVQALQIPDGPTSDSGFKMEVLKSMSKADSRFRFFTLDCTYVRTEVNYTEEVEDPVDSD

Nearest PDB structures (foldseek):
  6n1z-assembly1_A  TM=6.974E-01  e=8.875E-08  Homo sapiens
  7n6g-assembly1_3H  TM=5.019E-01  e=5.838E+00  Chlamydomonas reinhardtii
  7n6g-assembly1_3I  TM=5.121E-01  e=6.525E+00  Chlamydomonas reinhardtii
  6n1z-assembly1_A  TM=6.970E-01  e=8.106E-08  Homo sapiens
  7n6g-assembly1_3H  TM=5.020E-01  e=5.802E+00  Chlamydomonas reinhardtii

Foldseek 3Di:
DDALVVVLVVLVVLLVVLLVLLVCCVVPQPSSVVVNVVVVVVLVVVLVVLLVDDDDRRHDPVSNVSSVVSVVSNVVQVVCSVPPSPPSPPPPPPPPPPDPPVPDD/DDALVVVLVVLVVLLVVLLVLLVCCVVPQPSSVVVNVVVVVVLVVVLVVLLVDDDDRRHDPVSNVSSVVSVVSNVVQVVCSVPPSPPSPPPPPPPPPPDDPPPPD

Organism: Balaenoptera physalus (NCBI:txid9770)

Solvent-accessible surface area (backbone atoms only — not comparable to full-atom values): 12572 Å² total; per-residue (Å²): 133,71,47,51,71,52,50,51,50,52,53,51,51,49,52,53,47,53,51,60,40,44,59,37,36,78,73,37,80,68,57,26,56,75,66,43,51,71,55,47,55,58,48,51,55,52,44,57,52,54,66,66,51,67,77,54,93,57,31,45,73,68,58,42,50,52,48,51,53,49,49,53,52,48,49,55,49,52,57,18,60,78,46,78,49,74,81,66,75,76,75,83,75,82,60,85,74,78,82,80,77,77,70,77,132,133,71,46,50,71,51,50,51,49,50,54,50,51,48,52,53,47,52,51,60,40,45,58,36,34,78,73,37,80,68,57,26,54,75,66,42,50,72,54,48,55,58,48,51,55,52,45,56,53,55,66,64,51,66,79,55,94,56,29,45,71,71,57,42,51,52,48,51,52,48,48,53,52,48,49,55,50,53,58,19,59,78,45,76,49,73,80,69,73,79,77,83,77,82,65,86,77,77,62,85,80,75,76,80,123

Secondary structure (DSSP, 8-state):
---HHHHHHHHHHHHHHHHHHHGGGGTSTTHHHHHHHHHHHHHHHHHHHHHHSPSBTTB-HHHHHHHHHHHHHHHHHHHHHHS-TT-------------------/---HHHHHHHHHHHHHHHHHHHGGGGTSTTHHHHHHHHHHHHHHHHHHHHHHSPSBTTB-HHHHHHHHHHHHHHHHHHHHHHS-TT-------------------